Protein AF-A0A645G8W9-F1 (afdb_monomer_lite)

InterPro domains:
  IPR002371 Flagellar hook-associated protein 1 [PTHR30033] (2-149)
  IPR053927 Flagellar hook-associated protein FlgK, helical domain [PF22638] (20-187)

Radius of gyration: 28.42 Å; chains: 1; bounding box: 61×33×87 Å

Secondary structure (DSSP, 8-state):
-HHHHHHHHHHHHHHHHHHHHHHHHHHHHS-HHHHHHHHHHHHHHHHHHHHSTT-HHHHHHHHHHHHHHHHHHHHHHHHHHHHHHHHHHHIIIIIHHHHHHHHHHHHHHHHHHHHHHHTT---HHHHHHHHHHHHHHHHHS-EEEEEEEEEEETTEEEEEEEEEETTSS-EEEETTEE-------TT---

Sequence (190 aa):
MRYRAEAAKTGSVDVQLEALSDLESVFDEMSMDGLDAQFSDLLEQLHSLTSSPSDPVLEGVVRTSAQMLTQMFNDYSRKIDTVRNQQLEYLEKGAIVKVNQLMENIADLNQQIKESNISGNPALELNDERNMLIDELSSFLDIKVEVTPLDIGGGKSVDELVIKLGETEIELVNRNVNSEVEIVNESGNI

Structure (mmCIF, N/CA/C/O backbone):
data_AF-A0A645G8W9-F1
#
_entry.id   AF-A0A645G8W9-F1
#
loop_
_atom_site.group_PDB
_atom_site.id
_atom_site.type_symbol
_atom_site.label_atom_id
_atom_site.label_alt_id
_atom_site.label_comp_id
_atom_site.label_asym_id
_atom_site.label_entity_id
_atom_site.label_seq_id
_atom_site.pdbx_PDB_ins_code
_atom_site.Cartn_x
_atom_site.Cartn_y
_atom_site.Cartn_z
_atom_site.occupancy
_atom_site.B_iso_or_equiv
_atom_site.auth_seq_id
_atom_site.auth_comp_id
_atom_site.auth_asym_id
_atom_site.auth_atom_id
_atom_site.pdbx_PDB_model_num
ATOM 1 N N . MET A 1 1 ? -20.378 6.009 9.062 1.00 59.81 1 MET A N 1
ATOM 2 C CA . MET A 1 1 ? -20.469 5.269 7.783 1.00 59.81 1 MET A CA 1
ATOM 3 C C . MET A 1 1 ? -19.850 6.041 6.620 1.00 59.81 1 MET A C 1
ATOM 5 O O . MET A 1 1 ? -18.810 5.609 6.164 1.00 59.81 1 MET A O 1
ATOM 9 N N . ARG A 1 2 ? -20.370 7.207 6.190 1.00 76.44 2 ARG A N 1
ATOM 10 C CA . ARG A 1 2 ? -19.796 7.951 5.038 1.00 76.44 2 ARG A CA 1
ATOM 11 C C . ARG A 1 2 ? -18.333 8.398 5.204 1.00 76.44 2 ARG A C 1
ATOM 13 O O . ARG A 1 2 ? -17.598 8.342 4.239 1.00 76.44 2 ARG A O 1
ATOM 20 N N . TYR A 1 3 ? -17.912 8.811 6.402 1.00 84.19 3 TYR A N 1
ATOM 21 C CA . TYR A 1 3 ? -16.533 9.273 6.633 1.00 84.19 3 TYR A CA 1
ATOM 22 C C . TYR A 1 3 ? -15.476 8.192 6.339 1.00 84.19 3 TYR A C 1
ATOM 24 O O . TYR A 1 3 ? -14.552 8.443 5.580 1.00 84.19 3 TYR A O 1
ATOM 32 N N . ARG A 1 4 ? -15.653 6.979 6.880 1.00 80.44 4 ARG A N 1
ATOM 33 C CA . ARG A 1 4 ? -14.689 5.870 6.759 1.00 80.44 4 ARG A CA 1
ATOM 34 C C . ARG A 1 4 ? -14.557 5.344 5.326 1.00 80.44 4 ARG A C 1
ATOM 36 O O . ARG A 1 4 ? -13.453 5.075 4.883 1.00 80.44 4 ARG A O 1
ATOM 43 N N . ALA A 1 5 ? -15.660 5.301 4.577 1.00 77.88 5 ALA A N 1
ATOM 44 C CA . ALA A 1 5 ? -15.625 4.951 3.156 1.00 77.88 5 ALA A CA 1
ATOM 45 C C . ALA A 1 5 ? -14.869 6.002 2.310 1.00 77.88 5 ALA A C 1
ATOM 47 O O . ALA A 1 5 ? -14.102 5.653 1.417 1.00 77.88 5 ALA A O 1
ATOM 48 N N . GLU A 1 6 ? -15.044 7.301 2.596 1.00 80.69 6 GLU A N 1
ATOM 49 C CA . GLU A 1 6 ? -14.279 8.363 1.918 1.00 80.69 6 GLU A CA 1
ATOM 50 C C . GLU A 1 6 ? -12.799 8.383 2.345 1.00 80.69 6 GLU A C 1
ATOM 52 O O . GLU A 1 6 ? -11.937 8.716 1.531 1.00 80.69 6 GLU A O 1
ATOM 57 N N . ALA A 1 7 ? -12.492 7.994 3.588 1.00 81.50 7 ALA A N 1
ATOM 58 C CA . ALA A 1 7 ? -11.120 7.835 4.068 1.00 81.50 7 ALA A CA 1
ATOM 59 C C . ALA A 1 7 ? -10.399 6.703 3.320 1.00 81.50 7 ALA A C 1
ATOM 61 O O . ALA A 1 7 ? -9.327 6.941 2.769 1.00 81.50 7 ALA A O 1
ATOM 62 N N . ALA A 1 8 ? -11.029 5.529 3.198 1.00 79.75 8 ALA A N 1
ATOM 63 C CA . ALA A 1 8 ? -10.490 4.397 2.441 1.00 79.75 8 ALA A CA 1
ATOM 64 C C . ALA A 1 8 ? -10.248 4.759 0.971 1.00 79.75 8 ALA A C 1
ATOM 66 O O . ALA A 1 8 ? -9.215 4.438 0.385 1.00 79.75 8 ALA A O 1
ATOM 67 N N . LYS A 1 9 ? -11.198 5.486 0.372 1.00 80.38 9 LYS A N 1
ATOM 68 C CA . LYS A 1 9 ? -11.071 5.971 -1.001 1.00 80.38 9 LYS A CA 1
ATOM 69 C C . LYS A 1 9 ? -9.906 6.946 -1.163 1.00 80.38 9 LYS A C 1
ATOM 71 O O . LYS A 1 9 ? -9.169 6.833 -2.136 1.00 80.38 9 LYS A O 1
ATOM 76 N N . T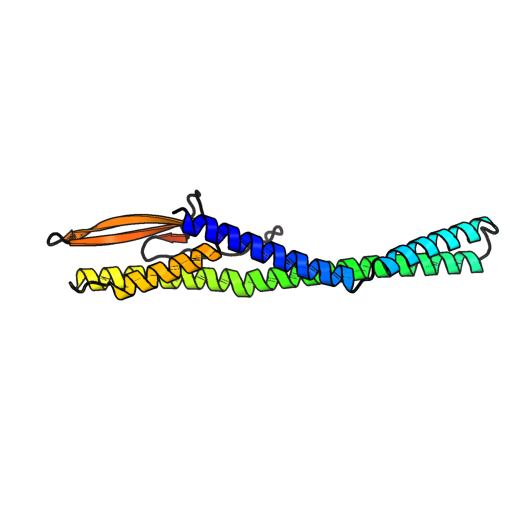HR A 1 10 ? -9.751 7.893 -0.238 1.00 83.19 10 THR A N 1
ATOM 77 C CA . THR A 1 10 ? -8.625 8.841 -0.245 1.00 83.19 10 THR A CA 1
ATOM 78 C C . THR A 1 10 ? -7.297 8.097 -0.131 1.00 83.19 10 THR A C 1
ATOM 80 O O . THR A 1 10 ? -6.446 8.273 -0.994 1.00 83.19 10 THR A O 1
ATOM 83 N N . GLY A 1 11 ? -7.170 7.179 0.834 1.00 79.25 11 GLY A N 1
ATOM 84 C CA . GLY A 1 11 ? -5.959 6.373 1.008 1.00 79.25 11 GLY A CA 1
ATOM 85 C C . GLY A 1 11 ? -5.597 5.565 -0.241 1.00 79.25 11 GLY A C 1
ATOM 86 O O . GLY A 1 11 ? -4.447 5.570 -0.672 1.00 79.25 11 GLY A O 1
ATOM 87 N N . SER A 1 12 ? -6.584 4.950 -0.904 1.00 79.25 12 SER A N 1
ATOM 88 C CA . SER A 1 12 ? -6.349 4.246 -2.172 1.00 79.25 12 SER A CA 1
ATOM 89 C C . SER A 1 12 ? -5.851 5.167 -3.289 1.00 79.25 12 SER A C 1
ATOM 91 O O . SER A 1 12 ? -5.063 4.719 -4.122 1.00 79.25 12 SER A O 1
ATOM 93 N N . VAL A 1 13 ? -6.335 6.409 -3.359 1.00 81.06 13 VAL A N 1
ATOM 94 C CA . VAL A 1 13 ? -5.895 7.382 -4.369 1.00 81.06 13 VAL A CA 1
ATOM 95 C C . VAL A 1 13 ? -4.483 7.870 -4.063 1.00 81.06 13 VAL A C 1
ATOM 97 O O . VAL A 1 13 ? -3.679 7.970 -4.984 1.00 81.06 13 VAL A O 1
ATOM 100 N N . ASP A 1 14 ? -4.158 8.113 -2.795 1.00 83.19 14 ASP A N 1
ATOM 101 C CA . ASP A 1 14 ? -2.826 8.562 -2.383 1.00 83.19 14 ASP A CA 1
ATOM 102 C C . ASP A 1 14 ? -1.753 7.519 -2.731 1.00 83.19 14 ASP A C 1
ATOM 104 O O . ASP A 1 14 ? -0.745 7.860 -3.348 1.00 83.19 14 ASP A O 1
ATOM 108 N N . VAL A 1 15 ? -2.015 6.234 -2.460 1.00 81.06 15 VAL A N 1
ATOM 109 C CA . VAL A 1 15 ? -1.107 5.133 -2.839 1.00 81.06 15 VAL A CA 1
ATOM 110 C C . VAL A 1 15 ? -0.947 5.029 -4.362 1.00 81.06 15 VAL A C 1
ATOM 112 O O . VAL A 1 15 ? 0.154 4.808 -4.864 1.00 81.06 15 VAL A O 1
ATOM 115 N N . GLN A 1 16 ? -2.029 5.210 -5.128 1.00 82.12 16 GLN A N 1
ATOM 116 C CA . GLN A 1 16 ? -1.946 5.219 -6.595 1.00 82.12 16 GLN A CA 1
ATOM 117 C C . GLN A 1 16 ? -1.109 6.389 -7.115 1.00 82.12 16 GLN A C 1
ATOM 119 O O . GLN A 1 16 ? -0.344 6.218 -8.062 1.00 82.12 16 GLN A O 1
ATOM 124 N N . LEU A 1 17 ? -1.254 7.568 -6.511 1.00 85.75 17 LEU A N 1
ATOM 125 C CA . LEU A 1 17 ? -0.482 8.750 -6.878 1.00 85.75 17 LEU A CA 1
ATOM 126 C C . LEU A 1 17 ? 1.005 8.575 -6.563 1.00 85.75 17 LEU A C 1
ATOM 128 O O . LEU A 1 17 ? 1.830 8.931 -7.399 1.00 85.75 17 LEU A O 1
ATOM 132 N N . GLU A 1 18 ? 1.346 7.992 -5.414 1.00 85.56 18 GLU A N 1
ATOM 133 C CA . GLU A 1 18 ? 2.733 7.695 -5.042 1.00 85.56 18 GLU A CA 1
ATOM 134 C C . GLU A 1 18 ? 3.390 6.741 -6.050 1.00 85.56 18 GLU A C 1
ATOM 136 O O . GLU A 1 18 ? 4.434 7.060 -6.618 1.00 85.56 18 GLU A O 1
ATOM 141 N N . ALA A 1 19 ? 2.723 5.633 -6.388 1.00 82.56 19 ALA A N 1
ATOM 142 C CA . ALA A 1 19 ? 3.234 4.685 -7.378 1.00 82.56 19 ALA A CA 1
ATOM 143 C C . ALA A 1 19 ? 3.397 5.306 -8.780 1.00 82.56 19 ALA A C 1
ATOM 145 O O . ALA A 1 19 ? 4.354 5.000 -9.494 1.00 82.56 19 ALA A O 1
ATOM 146 N N . LEU A 1 20 ? 2.471 6.181 -9.194 1.00 87.06 20 LEU A N 1
ATOM 147 C CA . LEU A 1 20 ? 2.582 6.908 -10.462 1.00 87.06 20 LEU A CA 1
ATOM 148 C C . LEU A 1 20 ? 3.734 7.917 -10.445 1.00 87.06 20 LEU A C 1
ATOM 150 O O . LEU A 1 20 ? 4.423 8.037 -11.453 1.00 87.06 20 LEU A O 1
ATOM 154 N N . SER A 1 21 ? 3.965 8.592 -9.319 1.00 89.31 21 SER A N 1
ATOM 155 C CA . SER A 1 21 ? 5.075 9.532 -9.140 1.00 89.31 21 SER A CA 1
ATOM 156 C C . SER A 1 21 ? 6.434 8.830 -9.223 1.00 89.31 21 SER A C 1
ATOM 158 O O . SER A 1 21 ? 7.363 9.350 -9.840 1.00 89.31 21 SER A O 1
ATOM 160 N N . ASP A 1 22 ? 6.565 7.632 -8.650 1.00 86.62 22 ASP A N 1
ATOM 161 C CA . ASP A 1 22 ? 7.798 6.844 -8.758 1.00 86.62 22 ASP A CA 1
ATOM 162 C C . ASP A 1 22 ? 8.058 6.390 -10.200 1.00 86.62 22 ASP A C 1
ATOM 164 O O . ASP A 1 22 ? 9.189 6.450 -10.692 1.00 86.62 22 ASP A O 1
ATOM 168 N N . LEU A 1 23 ? 7.005 5.969 -10.910 1.00 86.50 23 LEU A N 1
ATOM 169 C CA . LEU A 1 23 ? 7.103 5.629 -12.329 1.00 86.50 23 LEU A CA 1
ATOM 170 C C . LEU A 1 23 ? 7.454 6.850 -13.183 1.00 86.50 23 LEU A C 1
ATOM 172 O O . LEU A 1 23 ? 8.300 6.740 -14.068 1.00 86.50 23 LEU A O 1
ATOM 176 N N . GLU A 1 24 ? 6.840 8.002 -12.919 1.00 85.88 24 GLU A N 1
ATOM 177 C CA . GLU A 1 24 ? 7.170 9.269 -13.577 1.00 85.88 24 GLU A CA 1
ATOM 178 C C . GLU A 1 24 ? 8.651 9.606 -13.383 1.00 85.88 24 GLU A C 1
ATOM 180 O O . GLU A 1 24 ? 9.341 9.872 -14.363 1.00 85.88 24 GLU A O 1
ATOM 185 N N . SER A 1 25 ? 9.181 9.472 -12.163 1.00 85.50 25 SER A N 1
ATOM 186 C CA . SER A 1 25 ? 10.605 9.695 -11.889 1.00 85.50 25 SER A CA 1
ATOM 187 C C . SER A 1 25 ? 11.516 8.763 -12.696 1.00 85.50 25 SER A C 1
ATOM 189 O O . SER A 1 25 ? 12.549 9.205 -13.207 1.00 85.50 25 SER A O 1
ATOM 191 N N . VAL A 1 26 ? 11.124 7.495 -12.864 1.00 82.88 26 VAL A N 1
ATOM 192 C CA . VAL A 1 26 ? 11.837 6.549 -13.732 1.00 82.88 26 VAL A CA 1
ATOM 193 C C . VAL A 1 26 ? 11.828 7.029 -15.184 1.00 82.88 26 VAL A C 1
ATOM 195 O O . VAL A 1 26 ? 12.882 7.023 -15.816 1.00 82.88 26 VAL A O 1
ATOM 198 N N . PHE A 1 27 ? 10.686 7.473 -15.713 1.00 79.94 27 PHE A N 1
ATOM 199 C CA . PHE A 1 27 ? 10.598 8.002 -17.080 1.00 79.94 27 PHE A CA 1
ATOM 200 C C . PHE A 1 27 ? 11.368 9.314 -17.273 1.00 79.94 27 PHE A C 1
ATOM 202 O O . PHE A 1 27 ? 11.995 9.486 -18.314 1.00 79.94 27 PHE A O 1
ATOM 209 N N . ASP A 1 28 ? 11.394 10.196 -16.278 1.00 81.88 28 ASP A N 1
ATOM 210 C CA . ASP A 1 28 ? 12.131 11.463 -16.333 1.00 81.88 28 ASP A CA 1
ATOM 211 C C . ASP A 1 28 ? 13.653 11.260 -16.301 1.00 81.88 28 ASP A C 1
ATOM 213 O O . ASP A 1 28 ? 14.390 11.893 -17.060 1.00 81.88 28 ASP A O 1
ATOM 217 N N . GLU A 1 29 ? 14.152 10.349 -15.457 1.00 73.88 29 GLU A N 1
ATOM 218 C CA . GLU A 1 29 ? 15.579 9.989 -15.427 1.00 73.88 29 GLU A CA 1
ATOM 219 C C . GLU A 1 29 ? 16.012 9.339 -16.752 1.00 73.88 29 GLU A C 1
ATOM 221 O O . GLU A 1 29 ? 17.146 9.476 -17.217 1.00 73.88 29 GLU A O 1
ATOM 226 N N . MET A 1 30 ? 15.084 8.620 -17.375 1.00 70.25 30 MET A N 1
ATOM 227 C CA . MET A 1 30 ? 15.234 7.967 -18.662 1.00 70.25 30 MET A CA 1
ATOM 228 C C . MET A 1 30 ? 14.754 8.898 -19.776 1.00 70.25 30 MET A C 1
ATOM 230 O O . MET A 1 30 ? 13.787 8.565 -20.448 1.00 70.25 30 MET A O 1
ATOM 234 N N . SER A 1 31 ? 15.407 10.052 -19.972 1.00 68.38 31 SER A N 1
ATOM 235 C CA . SER A 1 31 ? 14.982 11.083 -20.939 1.00 68.38 31 SER A CA 1
ATOM 236 C C . SER A 1 31 ? 14.315 10.478 -22.185 1.00 68.38 31 SER A C 1
ATOM 238 O O . SER A 1 31 ? 14.988 9.767 -22.942 1.00 68.38 31 SER A O 1
ATOM 240 N N . MET A 1 32 ? 13.021 10.741 -22.408 1.00 63.16 32 MET A N 1
ATOM 241 C CA . MET A 1 32 ? 12.321 10.284 -23.622 1.00 63.16 32 MET A CA 1
ATOM 242 C C . MET A 1 32 ? 13.062 10.737 -24.889 1.00 63.16 32 MET A C 1
ATOM 244 O O . MET A 1 32 ? 13.178 9.972 -25.845 1.00 63.16 32 MET A O 1
ATOM 248 N N . ASP A 1 33 ? 13.700 11.910 -24.820 1.00 68.06 33 ASP A N 1
ATOM 249 C CA . ASP A 1 33 ? 14.619 12.448 -25.827 1.00 68.06 33 ASP A CA 1
ATOM 250 C C . ASP A 1 33 ? 15.731 11.460 -26.227 1.00 68.06 33 ASP A C 1
ATOM 252 O O . ASP A 1 33 ? 16.140 11.410 -27.384 1.00 68.06 33 ASP A O 1
ATOM 256 N N . GLY A 1 34 ? 16.216 10.646 -25.286 1.00 79.50 34 GLY A N 1
ATOM 257 C CA . GLY A 1 34 ? 17.241 9.632 -25.522 1.00 79.50 34 GLY A CA 1
ATOM 258 C C . GLY A 1 34 ? 16.713 8.415 -26.281 1.00 79.50 34 GLY A C 1
ATOM 259 O O . GLY A 1 34 ? 17.401 7.910 -27.169 1.00 79.50 34 GLY A O 1
ATOM 260 N N . LEU A 1 35 ? 15.497 7.949 -25.969 1.00 84.75 35 LEU A N 1
ATOM 261 C CA . LEU A 1 35 ? 14.878 6.832 -26.689 1.00 84.75 35 LEU A CA 1
ATOM 262 C C . LEU A 1 35 ? 14.510 7.245 -28.118 1.00 84.75 35 LEU A C 1
ATOM 264 O O . LEU A 1 35 ? 14.816 6.517 -29.063 1.00 84.75 35 LEU A O 1
ATOM 268 N N . ASP A 1 36 ? 13.915 8.428 -28.277 1.00 87.56 36 ASP A N 1
ATOM 269 C CA . ASP A 1 36 ? 13.550 8.983 -29.581 1.00 87.56 36 ASP A CA 1
ATOM 270 C C . ASP A 1 36 ? 14.787 9.226 -30.454 1.00 87.56 36 ASP A C 1
ATOM 272 O O . ASP A 1 36 ? 14.789 8.897 -31.647 1.00 87.56 36 ASP A O 1
ATOM 276 N N . ALA A 1 37 ? 15.874 9.733 -29.862 1.00 90.06 37 ALA A N 1
ATOM 277 C CA . ALA A 1 37 ? 17.154 9.878 -30.546 1.00 90.06 37 ALA A CA 1
ATOM 278 C C . ALA A 1 37 ? 17.729 8.520 -30.972 1.00 90.06 37 ALA A C 1
ATOM 280 O O . ALA A 1 37 ? 18.136 8.373 -32.123 1.00 90.06 37 ALA A O 1
ATOM 281 N N . GLN A 1 38 ? 17.723 7.512 -30.093 1.00 92.50 38 GLN A N 1
ATOM 282 C CA . GLN A 1 38 ? 18.255 6.186 -30.418 1.00 92.50 38 GLN A CA 1
ATOM 283 C C . GLN A 1 38 ? 17.419 5.468 -31.487 1.00 92.50 38 GLN A C 1
ATOM 285 O O . GLN A 1 38 ? 17.961 4.756 -32.334 1.00 92.50 38 GLN A O 1
ATOM 290 N N . PHE A 1 39 ? 16.100 5.661 -31.474 1.00 92.25 39 PHE A N 1
ATOM 291 C CA . PHE A 1 39 ? 15.212 5.139 -32.507 1.00 92.25 39 PHE A CA 1
ATOM 292 C C . PHE A 1 39 ? 15.452 5.826 -33.858 1.00 92.25 39 PHE A C 1
ATOM 294 O O . PHE A 1 39 ? 15.525 5.158 -34.891 1.00 92.25 39 PHE A O 1
ATOM 301 N N . SER A 1 40 ? 15.629 7.149 -33.845 1.00 94.56 40 SER A N 1
ATOM 302 C CA . SER A 1 40 ? 15.954 7.935 -35.040 1.00 94.56 40 SER A CA 1
ATOM 303 C C . SER A 1 40 ? 17.310 7.541 -35.626 1.00 94.56 40 SER A C 1
ATOM 305 O O . SER A 1 40 ? 17.408 7.350 -36.837 1.00 94.56 40 SER A O 1
ATOM 307 N N . ASP A 1 41 ? 18.323 7.339 -34.777 1.00 94.38 41 ASP A N 1
ATOM 308 C CA . ASP A 1 41 ? 19.635 6.835 -35.191 1.00 94.38 41 ASP A CA 1
ATOM 309 C C . ASP A 1 41 ? 19.504 5.463 -35.861 1.00 94.38 41 ASP A C 1
ATOM 311 O O . ASP A 1 41 ? 19.973 5.284 -36.981 1.00 94.38 41 ASP A O 1
ATOM 315 N N . LEU A 1 42 ? 18.783 4.513 -35.254 1.00 96.06 42 LEU A N 1
ATOM 316 C CA . LEU A 1 42 ? 18.583 3.193 -35.859 1.00 96.06 42 LEU A CA 1
ATOM 317 C C . LEU A 1 42 ? 17.955 3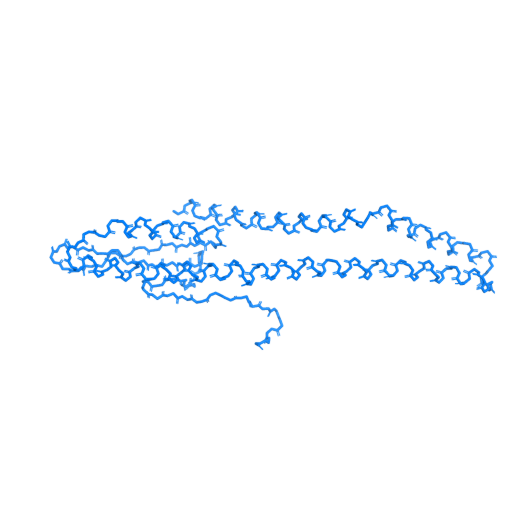.288 -37.257 1.00 96.06 42 LEU A C 1
ATOM 319 O O . LEU A 1 42 ? 18.394 2.593 -38.179 1.00 96.06 42 LEU A O 1
ATOM 323 N N . LEU A 1 43 ? 16.950 4.149 -37.433 1.00 96.12 43 LEU A N 1
ATOM 324 C CA . LEU A 1 43 ? 16.338 4.392 -38.740 1.00 96.12 43 LEU A CA 1
ATOM 325 C C . LEU A 1 43 ? 17.338 4.991 -39.737 1.00 96.12 43 LEU A C 1
ATOM 327 O O . LEU A 1 43 ? 17.399 4.535 -40.880 1.00 96.12 43 LEU A O 1
ATOM 331 N N . GLU A 1 44 ? 18.144 5.968 -39.324 1.00 96.31 44 GLU A N 1
ATOM 332 C CA . GLU A 1 44 ? 19.177 6.582 -40.165 1.00 96.31 44 GLU A CA 1
ATOM 333 C C . GLU A 1 44 ? 20.246 5.566 -40.598 1.00 96.31 44 GLU A C 1
ATOM 335 O O . GLU A 1 44 ? 20.609 5.504 -41.780 1.00 96.31 44 GLU A O 1
ATOM 340 N N . GLN A 1 45 ? 20.700 4.706 -39.681 1.00 95.69 45 GLN A N 1
ATOM 341 C CA . GLN A 1 45 ? 21.671 3.658 -39.998 1.00 95.69 45 GLN A CA 1
ATOM 342 C C . GLN A 1 45 ? 21.076 2.614 -40.952 1.00 95.69 45 GLN A C 1
ATOM 344 O O . GLN A 1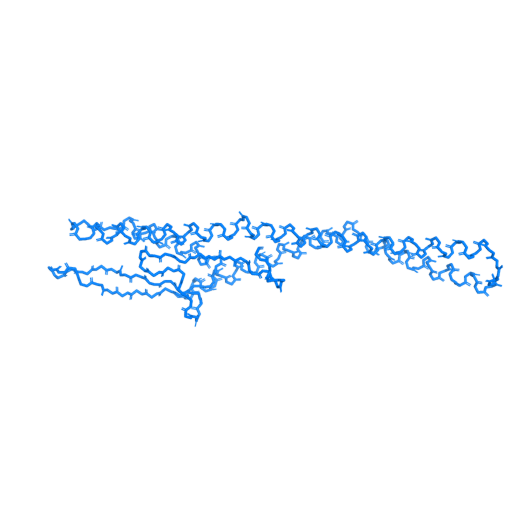 45 ? 21.739 2.192 -41.904 1.00 95.69 45 GLN A O 1
ATOM 349 N N . LEU A 1 46 ? 19.810 2.228 -40.757 1.00 95.12 46 LEU A N 1
ATOM 350 C CA . LEU A 1 46 ? 19.103 1.327 -41.672 1.00 95.12 46 LEU A CA 1
ATOM 351 C C . LEU A 1 46 ? 18.970 1.937 -43.070 1.00 95.12 46 LEU A C 1
ATOM 353 O O . LEU A 1 46 ? 19.234 1.254 -44.060 1.00 95.12 46 LEU A O 1
ATOM 357 N N . HIS A 1 47 ? 18.618 3.221 -43.167 1.00 95.56 47 HIS A N 1
ATOM 358 C CA . HIS A 1 47 ? 18.574 3.939 -44.439 1.00 95.56 47 HIS A CA 1
ATOM 359 C C . HIS A 1 47 ? 19.944 3.985 -45.118 1.00 95.56 47 HIS A C 1
ATOM 361 O O . HIS A 1 47 ? 20.041 3.709 -46.316 1.00 95.56 47 HIS A O 1
ATOM 367 N N . SER A 1 48 ? 21.009 4.254 -44.365 1.00 93.25 48 SER A N 1
ATOM 368 C CA . SER A 1 48 ? 22.378 4.262 -44.887 1.00 93.25 48 SER A CA 1
ATOM 369 C C . SER A 1 48 ? 22.781 2.897 -45.451 1.00 93.25 48 SER A C 1
ATOM 371 O O . SER A 1 48 ? 23.311 2.821 -46.563 1.00 93.25 48 SER A O 1
ATOM 373 N N . LEU A 1 49 ? 22.433 1.806 -44.759 1.00 94.56 49 LEU A N 1
ATOM 374 C CA . LEU A 1 49 ? 22.688 0.441 -45.225 1.00 94.56 49 LEU A CA 1
ATOM 375 C C . LEU A 1 49 ? 21.994 0.134 -46.562 1.00 94.56 49 LEU A C 1
ATOM 377 O O . LEU A 1 49 ? 22.558 -0.590 -47.378 1.00 94.56 49 LEU A O 1
ATOM 381 N N . THR A 1 50 ? 20.821 0.715 -46.850 1.00 94.62 50 THR A N 1
ATOM 382 C CA . THR A 1 50 ? 20.135 0.482 -48.141 1.00 94.62 50 THR A CA 1
ATOM 383 C C . THR A 1 50 ? 20.949 0.928 -49.357 1.00 94.62 50 THR A C 1
ATOM 385 O O . THR A 1 50 ? 20.776 0.369 -50.440 1.00 94.62 50 THR A O 1
ATOM 388 N N . SER A 1 51 ? 21.860 1.892 -49.183 1.00 93.44 51 SER A N 1
ATOM 389 C CA . SER A 1 51 ? 22.726 2.378 -50.262 1.00 93.44 51 SER A CA 1
ATOM 390 C C . SER A 1 51 ? 23.817 1.369 -50.638 1.00 93.44 51 SER A C 1
ATOM 392 O O . SER A 1 51 ? 24.206 1.308 -51.802 1.00 93.44 51 SER A O 1
ATOM 394 N N . SER A 1 52 ? 24.269 0.554 -49.675 1.00 92.50 52 SER A N 1
ATOM 395 C CA . SER A 1 52 ? 25.271 -0.505 -49.866 1.00 92.50 52 SER A CA 1
ATOM 396 C C . SER A 1 52 ? 24.986 -1.702 -48.939 1.00 92.50 52 SER A C 1
ATOM 398 O O . SER A 1 52 ? 25.671 -1.874 -47.931 1.00 92.50 52 SER A O 1
ATOM 400 N N . PRO A 1 53 ? 24.003 -2.565 -49.269 1.00 88.19 53 PRO A N 1
ATOM 401 C CA . PRO A 1 53 ? 23.482 -3.576 -48.338 1.00 88.19 53 PRO A CA 1
ATOM 402 C C . PRO A 1 53 ? 24.458 -4.679 -47.921 1.00 88.19 53 PRO A C 1
ATOM 404 O O . PRO A 1 53 ? 24.186 -5.389 -46.965 1.00 88.19 53 PRO A O 1
ATOM 407 N N . SER A 1 54 ? 25.556 -4.857 -48.658 1.00 92.00 54 SER A N 1
ATOM 408 C CA . SER A 1 54 ? 26.595 -5.856 -48.385 1.00 92.00 54 SER A CA 1
ATOM 409 C C . SER A 1 54 ? 27.878 -5.238 -47.820 1.00 92.00 54 SER A C 1
ATOM 411 O O . SER A 1 54 ? 28.931 -5.874 -47.872 1.00 92.00 54 SER A O 1
ATOM 413 N N . ASP A 1 55 ? 27.831 -3.975 -47.380 1.00 95.50 55 ASP A N 1
ATOM 414 C CA . ASP A 1 55 ? 28.965 -3.319 -46.736 1.00 95.50 55 ASP A CA 1
ATOM 415 C C . ASP A 1 55 ? 29.050 -3.762 -45.261 1.00 95.50 55 ASP A C 1
ATOM 417 O O . ASP A 1 55 ? 28.192 -3.388 -44.453 1.00 95.50 55 ASP A O 1
ATOM 421 N N . PRO A 1 56 ? 30.083 -4.533 -44.872 1.00 93.44 56 PRO A N 1
ATOM 422 C CA . PRO A 1 56 ? 30.198 -5.063 -43.517 1.00 93.44 56 PRO A CA 1
ATOM 423 C C . PRO A 1 56 ? 30.396 -3.970 -42.455 1.00 93.44 56 PRO A C 1
ATOM 425 O O . PRO A 1 56 ? 30.115 -4.206 -41.279 1.00 93.44 56 PRO A O 1
ATOM 428 N N . VAL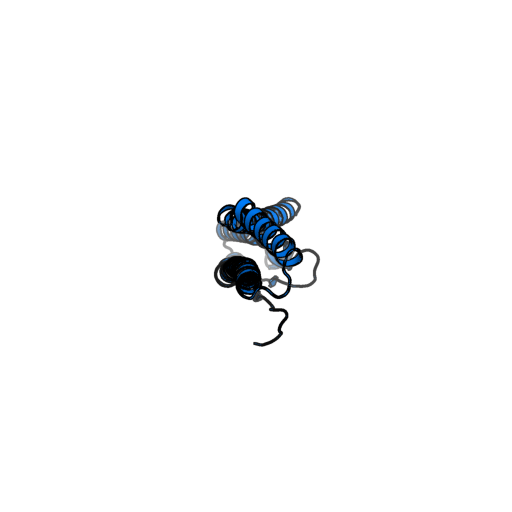 A 1 57 ? 30.873 -2.779 -42.836 1.00 94.50 57 VAL A N 1
ATOM 429 C CA . VAL A 1 57 ? 30.994 -1.639 -41.920 1.00 94.50 57 VAL A CA 1
ATOM 430 C C . VAL A 1 57 ? 29.606 -1.095 -41.595 1.00 94.50 57 VAL A C 1
ATOM 432 O O . VAL A 1 57 ? 29.279 -0.946 -40.418 1.00 94.50 57 VAL A O 1
ATOM 435 N N . LEU A 1 58 ? 28.765 -0.870 -42.610 1.00 94.31 58 LEU A N 1
ATOM 436 C CA . LEU A 1 58 ? 27.391 -0.388 -42.415 1.00 94.31 58 LEU A CA 1
ATOM 437 C C . LEU A 1 58 ? 26.533 -1.408 -41.653 1.00 94.31 58 LEU A C 1
ATOM 439 O O . LEU A 1 58 ? 25.790 -1.027 -40.749 1.00 94.31 58 LEU A O 1
ATOM 443 N N . GLU A 1 59 ? 26.685 -2.707 -41.939 1.00 95.25 59 GLU A N 1
ATOM 444 C CA . GLU A 1 59 ? 26.034 -3.771 -41.160 1.00 95.25 59 GLU A CA 1
ATOM 445 C C . GLU A 1 59 ? 26.426 -3.725 -39.674 1.00 95.25 59 GLU A C 1
ATOM 447 O O . GLU A 1 59 ? 25.584 -3.919 -38.791 1.00 95.25 59 GLU A O 1
ATOM 452 N N . GLY A 1 60 ? 27.707 -3.472 -39.382 1.00 95.88 60 GLY A N 1
ATOM 453 C CA . GLY A 1 60 ? 28.214 -3.347 -38.016 1.00 95.88 60 GLY A CA 1
ATOM 454 C C . GLY A 1 60 ? 27.619 -2.151 -37.270 1.00 95.88 60 GLY A C 1
ATOM 455 O O . GLY A 1 60 ? 27.247 -2.279 -36.099 1.00 95.88 60 GLY A O 1
ATOM 456 N N . VAL A 1 61 ? 27.480 -1.009 -37.948 1.00 95.19 61 VAL A N 1
ATOM 457 C CA . VAL A 1 61 ? 26.897 0.212 -37.372 1.00 95.19 61 VAL A CA 1
ATOM 458 C C . VAL A 1 61 ? 25.409 0.018 -37.060 1.00 95.19 61 VAL A C 1
ATOM 460 O O . VAL A 1 61 ? 24.998 0.261 -35.926 1.00 95.19 61 VAL A O 1
ATOM 463 N N . VAL A 1 62 ? 24.622 -0.528 -37.997 1.00 96.12 62 VAL A N 1
ATOM 464 C CA . VAL A 1 62 ? 23.202 -0.865 -37.761 1.00 96.12 62 VAL A CA 1
ATOM 465 C C . VAL A 1 62 ? 23.049 -1.814 -36.575 1.00 96.12 62 VAL A C 1
ATOM 467 O O . VAL A 1 62 ? 22.211 -1.594 -35.700 1.00 96.12 62 VAL A O 1
ATOM 470 N N . ARG A 1 63 ? 23.876 -2.866 -36.514 1.00 96.38 63 ARG A N 1
ATOM 471 C CA . ARG A 1 63 ? 23.844 -3.828 -35.406 1.00 96.38 63 ARG A CA 1
ATOM 472 C C . ARG A 1 63 ? 24.111 -3.154 -34.066 1.00 96.38 63 ARG A C 1
ATOM 474 O O . ARG A 1 63 ? 23.427 -3.462 -33.097 1.00 96.38 63 ARG A O 1
ATOM 481 N N . THR A 1 64 ? 25.085 -2.251 -34.020 1.00 95.50 64 THR A N 1
ATOM 482 C CA . THR A 1 64 ? 25.451 -1.523 -32.801 1.00 95.50 64 THR A CA 1
ATOM 483 C C . THR A 1 64 ? 24.298 -0.634 -32.337 1.00 95.50 64 THR A C 1
ATOM 485 O O . THR A 1 64 ? 23.916 -0.697 -31.171 1.00 95.50 64 THR A O 1
ATOM 488 N N . SER A 1 65 ? 23.679 0.112 -33.256 1.00 94.81 65 SER A N 1
ATOM 489 C CA . SER A 1 65 ? 22.515 0.956 -32.958 1.00 94.81 65 SER A CA 1
ATOM 490 C C . SER A 1 65 ? 21.318 0.133 -32.448 1.00 94.81 65 SER A C 1
ATOM 492 O O . SER A 1 65 ? 20.714 0.450 -31.422 1.00 94.81 65 SER A O 1
ATOM 494 N N . ALA A 1 66 ? 21.031 -1.015 -33.075 1.00 95.56 66 ALA A N 1
ATOM 495 C CA . ALA A 1 66 ? 19.971 -1.920 -32.623 1.00 95.56 66 ALA A CA 1
ATOM 496 C C . ALA A 1 66 ? 20.256 -2.528 -31.235 1.00 95.56 66 ALA A C 1
ATOM 498 O O . ALA A 1 66 ? 19.341 -2.701 -30.423 1.00 95.56 66 ALA A O 1
ATOM 499 N N . GLN A 1 67 ? 21.522 -2.848 -30.947 1.00 96.31 67 GLN A N 1
ATOM 500 C CA . GLN A 1 67 ? 21.949 -3.330 -29.632 1.00 96.31 67 GLN A CA 1
ATOM 501 C C . GLN A 1 67 ? 21.761 -2.262 -28.553 1.00 96.31 67 GLN A C 1
ATOM 503 O O . GLN A 1 67 ? 21.248 -2.589 -27.486 1.00 96.31 67 GLN A O 1
ATOM 508 N N . MET A 1 68 ? 22.116 -1.005 -28.834 1.00 92.88 68 MET A N 1
ATOM 509 C CA . MET A 1 68 ? 21.902 0.116 -27.913 1.00 92.88 68 MET A CA 1
ATOM 510 C C . MET A 1 68 ? 20.416 0.298 -27.595 1.00 92.88 68 MET A C 1
ATOM 512 O O . MET A 1 68 ? 20.049 0.316 -26.423 1.00 92.88 68 MET A O 1
ATOM 516 N N . LEU A 1 69 ? 19.546 0.318 -28.611 1.00 91.69 69 LEU A N 1
ATOM 517 C CA . LEU A 1 69 ? 18.097 0.429 -28.406 1.00 91.69 69 LEU A CA 1
ATOM 518 C C . LEU A 1 69 ? 17.539 -0.722 -27.552 1.00 91.69 69 LEU A C 1
ATOM 520 O O . LEU A 1 69 ? 16.765 -0.511 -26.621 1.00 91.69 69 LEU A O 1
ATOM 524 N N . THR A 1 70 ? 17.960 -1.955 -27.842 1.00 94.44 70 THR A N 1
ATOM 525 C CA . THR A 1 70 ? 17.529 -3.138 -27.080 1.00 94.44 70 THR A CA 1
ATOM 526 C C . THR A 1 70 ? 18.017 -3.077 -25.633 1.00 94.44 70 THR A C 1
ATOM 528 O O . THR A 1 70 ? 17.285 -3.437 -24.710 1.00 94.44 70 THR A O 1
ATOM 531 N N . GLN A 1 71 ? 19.249 -2.613 -25.416 1.00 91.75 71 GLN A N 1
ATOM 532 C CA . GLN A 1 71 ? 19.801 -2.413 -24.082 1.00 91.75 71 GLN A CA 1
ATOM 533 C C . GLN A 1 71 ? 18.971 -1.391 -23.296 1.00 91.75 71 GLN A C 1
ATOM 535 O O . GLN A 1 71 ? 18.594 -1.690 -22.165 1.00 91.75 71 GLN A O 1
ATOM 540 N N . MET A 1 72 ? 18.592 -0.270 -23.919 1.00 89.56 72 MET A N 1
ATOM 541 C CA . MET A 1 72 ? 17.719 0.735 -23.304 1.00 89.56 72 MET A CA 1
ATOM 542 C C . MET A 1 72 ? 16.359 0.156 -22.901 1.00 89.56 72 MET A C 1
ATOM 544 O O . MET A 1 72 ? 15.958 0.319 -21.753 1.00 89.56 72 MET A O 1
ATOM 548 N N . PHE A 1 73 ? 15.677 -0.592 -23.778 1.00 90.00 73 PHE A N 1
ATOM 549 C CA . PHE A 1 73 ? 14.408 -1.241 -23.410 1.00 90.00 73 PHE A CA 1
ATOM 550 C C . PHE A 1 73 ? 14.554 -2.194 -22.220 1.00 90.00 73 PHE A C 1
ATOM 552 O O . PHE A 1 73 ? 13.714 -2.206 -21.321 1.00 90.00 73 PHE A O 1
ATOM 559 N N . ASN A 1 74 ? 15.634 -2.974 -22.191 1.00 92.00 74 ASN A N 1
ATOM 560 C CA . ASN A 1 74 ? 15.909 -3.876 -21.078 1.00 92.00 74 ASN A CA 1
ATOM 561 C C . ASN A 1 74 ? 16.202 -3.115 -19.775 1.00 92.00 74 ASN A C 1
ATOM 563 O O . ASN A 1 74 ? 15.781 -3.555 -18.706 1.00 92.00 74 ASN A O 1
ATOM 567 N N . ASP A 1 75 ? 16.922 -1.993 -19.846 1.00 88.25 75 ASP A N 1
ATOM 568 C CA . ASP A 1 75 ? 17.169 -1.117 -18.697 1.00 88.25 75 ASP A CA 1
ATOM 569 C C . ASP A 1 75 ? 15.863 -0.504 -18.172 1.00 88.25 75 ASP A C 1
ATOM 571 O O . ASP A 1 75 ? 15.631 -0.505 -16.963 1.00 88.25 75 ASP A O 1
ATOM 575 N N . TYR A 1 76 ? 14.973 -0.070 -19.067 1.00 87.44 76 TYR A N 1
ATOM 576 C CA . TYR A 1 76 ? 13.679 0.513 -18.703 1.00 87.44 76 TYR A CA 1
ATOM 577 C C . TYR A 1 76 ? 12.777 -0.518 -18.031 1.00 87.44 76 TYR A C 1
ATOM 579 O O . TYR A 1 76 ? 12.219 -0.251 -16.968 1.00 87.44 76 TYR A O 1
ATOM 587 N N . SER A 1 77 ? 12.702 -1.728 -18.596 1.00 90.62 77 SER A N 1
ATOM 588 C CA . SER A 1 77 ? 11.973 -2.843 -17.984 1.00 90.62 77 SER A CA 1
ATOM 589 C C . SER A 1 77 ? 12.473 -3.115 -16.567 1.00 90.62 77 SER A C 1
ATOM 591 O O . SER A 1 77 ? 11.671 -3.183 -15.643 1.00 90.62 77 SER A O 1
ATOM 593 N N . ARG A 1 78 ? 13.798 -3.191 -16.364 1.00 91.69 78 ARG A N 1
ATOM 594 C CA . ARG A 1 78 ? 14.384 -3.430 -15.034 1.00 91.69 78 ARG A CA 1
ATOM 595 C C . ARG A 1 78 ? 14.044 -2.335 -14.027 1.00 91.69 78 ARG A C 1
ATOM 597 O O . ARG A 1 78 ? 13.801 -2.645 -12.863 1.00 91.69 78 ARG A O 1
ATOM 604 N N . LYS A 1 79 ? 14.054 -1.065 -14.440 1.00 88.50 79 LYS A N 1
ATOM 605 C CA . LYS A 1 79 ? 13.706 0.055 -13.554 1.00 88.50 79 LYS A CA 1
ATOM 606 C C . LYS A 1 79 ? 12.226 0.035 -13.167 1.00 88.50 79 LYS A C 1
ATOM 608 O O . LYS A 1 79 ? 11.918 0.173 -11.988 1.00 88.50 79 LYS A O 1
ATOM 613 N N . ILE A 1 80 ? 11.332 -0.228 -14.120 1.00 89.62 80 ILE A N 1
ATOM 614 C CA . ILE A 1 80 ? 9.895 -0.395 -13.846 1.00 89.62 80 ILE A CA 1
ATOM 615 C C . ILE A 1 80 ? 9.661 -1.579 -12.897 1.00 89.62 80 ILE A C 1
ATOM 617 O O . ILE A 1 80 ? 8.936 -1.443 -11.913 1.00 89.62 80 ILE A O 1
ATOM 621 N N . ASP A 1 81 ? 10.321 -2.715 -13.136 1.00 91.31 81 ASP A N 1
ATOM 622 C CA . ASP A 1 81 ? 10.249 -3.880 -12.246 1.00 91.31 81 ASP A CA 1
ATOM 623 C C . ASP A 1 81 ? 10.783 -3.556 -10.843 1.00 91.31 81 ASP A C 1
ATOM 625 O O . ASP A 1 81 ? 10.257 -4.045 -9.846 1.00 91.31 81 ASP A O 1
ATOM 629 N N . THR A 1 82 ? 11.804 -2.701 -10.746 1.00 90.94 82 THR A N 1
ATOM 630 C CA . THR A 1 82 ? 12.361 -2.252 -9.463 1.00 90.94 82 THR A CA 1
ATOM 631 C C . THR A 1 82 ? 11.342 -1.426 -8.684 1.00 90.94 82 THR A C 1
ATOM 633 O O . THR A 1 82 ? 11.084 -1.756 -7.529 1.00 90.94 82 THR A O 1
ATOM 636 N N . VAL A 1 83 ? 10.712 -0.428 -9.315 1.00 89.50 83 VAL A N 1
ATOM 637 C CA . VAL A 1 83 ? 9.641 0.371 -8.688 1.00 89.50 83 VAL A CA 1
ATOM 638 C C . VAL A 1 83 ? 8.484 -0.523 -8.258 1.00 89.50 83 VAL A C 1
ATOM 640 O O . VAL A 1 83 ? 8.022 -0.439 -7.123 1.00 89.50 83 VAL A O 1
ATOM 643 N N . ARG A 1 84 ? 8.054 -1.448 -9.123 1.00 87.69 84 ARG A N 1
ATOM 644 C CA . ARG A 1 84 ? 7.003 -2.415 -8.787 1.00 87.69 84 ARG A CA 1
ATOM 645 C C . ARG A 1 84 ? 7.356 -3.233 -7.544 1.00 87.69 84 ARG A C 1
ATOM 647 O O . ARG A 1 84 ? 6.522 -3.371 -6.655 1.00 87.69 84 ARG A O 1
ATOM 654 N N . ASN A 1 85 ? 8.566 -3.785 -7.487 1.00 89.81 85 ASN A N 1
ATOM 655 C CA . ASN A 1 85 ? 9.005 -4.611 -6.364 1.00 89.81 85 ASN A CA 1
ATOM 656 C C . ASN A 1 85 ? 9.135 -3.798 -5.073 1.00 89.81 85 ASN A C 1
ATOM 658 O O . ASN A 1 85 ? 8.772 -4.297 -4.014 1.00 89.81 85 ASN A O 1
ATOM 662 N N . GLN A 1 86 ? 9.601 -2.551 -5.159 1.00 88.06 86 GLN A N 1
ATOM 663 C CA . GLN A 1 86 ? 9.648 -1.641 -4.015 1.00 88.06 86 GLN A CA 1
ATOM 664 C C . GLN A 1 86 ? 8.242 -1.368 -3.480 1.00 88.06 86 GLN A C 1
ATOM 666 O O . GLN A 1 86 ? 8.003 -1.544 -2.292 1.00 88.06 86 GLN A O 1
ATOM 671 N N . GLN A 1 87 ? 7.294 -1.023 -4.353 1.00 86.12 87 GLN A N 1
ATOM 672 C CA . GLN A 1 87 ? 5.903 -0.773 -3.968 1.00 86.12 87 GLN A CA 1
ATOM 673 C C . GLN A 1 87 ? 5.236 -2.011 -3.347 1.00 86.12 87 GLN A C 1
ATOM 675 O O . GLN A 1 87 ? 4.542 -1.904 -2.335 1.00 86.12 87 GLN A O 1
ATOM 680 N N . LEU A 1 88 ? 5.503 -3.205 -3.888 1.00 85.69 88 LEU A N 1
ATOM 681 C CA . LEU A 1 88 ? 5.064 -4.462 -3.273 1.00 85.69 88 LEU A CA 1
ATOM 682 C C . LEU A 1 88 ? 5.694 -4.679 -1.892 1.00 85.69 88 LEU A C 1
ATOM 684 O O . LEU A 1 88 ? 4.987 -5.032 -0.954 1.00 85.69 88 LEU A O 1
ATOM 688 N N . GLU A 1 89 ? 6.991 -4.416 -1.735 1.00 88.00 89 GLU A N 1
ATOM 689 C CA . GLU A 1 89 ? 7.678 -4.540 -0.448 1.00 88.00 89 GLU A CA 1
ATOM 690 C C . GLU A 1 89 ? 7.123 -3.561 0.602 1.00 88.00 89 GLU A C 1
ATOM 692 O O . GLU A 1 89 ? 6.926 -3.951 1.755 1.00 88.00 89 GLU A O 1
ATOM 697 N N . TYR A 1 90 ? 6.825 -2.314 0.219 1.00 85.75 90 TYR A N 1
ATOM 698 C CA . TYR A 1 90 ? 6.170 -1.334 1.093 1.00 85.75 90 TYR A CA 1
ATOM 699 C C . TYR A 1 90 ? 4.783 -1.805 1.541 1.00 85.75 90 TYR A C 1
ATOM 701 O O . TYR A 1 90 ? 4.430 -1.669 2.718 1.00 85.75 90 TYR A O 1
ATOM 709 N N . LEU A 1 91 ? 4.010 -2.399 0.630 1.00 85.56 91 LEU A N 1
ATOM 710 C CA . LEU A 1 91 ? 2.705 -2.969 0.946 1.00 85.56 91 LEU A CA 1
ATOM 711 C C . LEU A 1 91 ? 2.838 -4.156 1.919 1.00 85.56 91 LEU A C 1
ATOM 713 O O . LEU A 1 91 ? 2.200 -4.152 2.972 1.00 85.56 91 LEU A O 1
ATOM 717 N N . GLU A 1 92 ? 3.698 -5.128 1.597 1.00 85.31 92 GLU A N 1
ATOM 718 C CA . GLU A 1 92 ? 3.929 -6.352 2.380 1.00 85.31 92 GLU A CA 1
ATOM 719 C C . GLU A 1 92 ? 4.449 -6.051 3.787 1.00 85.31 92 GLU A C 1
ATOM 721 O O . GLU A 1 92 ? 3.909 -6.543 4.777 1.00 85.31 92 GLU A O 1
ATOM 726 N N . LYS A 1 93 ? 5.501 -5.237 3.893 1.00 87.19 93 LYS A N 1
ATOM 727 C CA . LYS A 1 93 ? 6.222 -5.023 5.157 1.00 87.19 93 LYS A CA 1
ATOM 728 C C . LYS A 1 93 ? 5.726 -3.822 5.951 1.00 87.19 93 LYS A C 1
ATOM 730 O O . LYS A 1 93 ? 6.088 -3.680 7.117 1.00 87.19 93 LYS A O 1
ATOM 735 N N . GLY A 1 94 ? 4.943 -2.947 5.329 1.00 88.00 94 GLY A N 1
ATOM 736 C CA . GLY A 1 94 ? 4.413 -1.738 5.948 1.00 88.00 94 GLY A CA 1
ATOM 737 C C . GLY A 1 94 ? 2.915 -1.840 6.179 1.00 88.00 94 GLY A C 1
ATOM 738 O O . GLY A 1 94 ? 2.464 -2.054 7.306 1.00 88.00 94 GLY A O 1
ATOM 739 N N . ALA A 1 95 ? 2.143 -1.667 5.106 1.00 87.88 95 ALA A N 1
ATOM 740 C CA . ALA A 1 95 ? 0.694 -1.504 5.187 1.00 87.88 95 ALA A CA 1
ATOM 741 C C . ALA A 1 95 ? -0.007 -2.732 5.786 1.00 87.88 95 ALA A C 1
ATOM 743 O O . ALA A 1 95 ? -0.808 -2.581 6.705 1.00 87.88 95 ALA A O 1
ATOM 744 N N . ILE A 1 96 ? 0.329 -3.942 5.328 1.00 90.81 96 ILE A N 1
ATOM 745 C CA . ILE A 1 96 ? -0.292 -5.181 5.821 1.00 90.81 96 ILE A CA 1
ATOM 746 C C . ILE A 1 96 ? 0.032 -5.425 7.296 1.00 90.81 96 ILE A C 1
ATOM 748 O O . ILE A 1 96 ? -0.871 -5.681 8.092 1.00 90.81 96 ILE A O 1
ATOM 752 N N . VAL A 1 97 ? 1.300 -5.265 7.686 1.00 93.31 97 VAL A N 1
ATOM 753 C CA . VAL A 1 97 ? 1.728 -5.388 9.089 1.00 93.31 97 VAL A CA 1
ATOM 754 C C . VAL A 1 97 ? 0.955 -4.411 9.975 1.00 93.31 97 VAL A C 1
ATOM 756 O O . VAL A 1 97 ? 0.448 -4.786 11.032 1.00 93.31 97 VAL A O 1
ATOM 759 N N . LYS A 1 98 ? 0.815 -3.159 9.529 1.00 93.75 98 LYS A N 1
ATOM 760 C CA . LYS A 1 98 ? 0.072 -2.130 10.259 1.00 93.75 98 LYS A CA 1
ATOM 761 C C . LYS A 1 98 ? -1.418 -2.458 10.360 1.00 93.75 98 LYS A C 1
ATOM 763 O O . LYS A 1 98 ? -1.983 -2.307 11.440 1.00 93.75 98 LYS A O 1
ATOM 768 N N . VAL A 1 99 ? -2.039 -2.923 9.278 1.00 94.75 99 VAL A N 1
ATOM 769 C CA . VAL A 1 99 ? -3.442 -3.363 9.259 1.00 94.75 99 VAL A CA 1
ATOM 770 C C . VAL A 1 99 ? -3.666 -4.502 10.254 1.00 94.75 99 VAL A C 1
ATOM 772 O O . VAL A 1 99 ? -4.561 -4.396 11.091 1.00 94.75 99 VAL A O 1
ATOM 775 N N . ASN A 1 100 ? -2.824 -5.538 10.231 1.00 96.00 100 ASN A N 1
ATOM 776 C CA . ASN A 1 100 ? -2.924 -6.667 11.159 1.00 96.00 100 ASN A CA 1
ATOM 777 C C . ASN A 1 100 ? -2.769 -6.216 12.618 1.00 96.00 100 ASN A C 1
ATOM 779 O O . ASN A 1 100 ? -3.595 -6.578 13.455 1.00 96.00 100 ASN A O 1
ATOM 783 N N . GLN A 1 101 ? -1.806 -5.333 12.908 1.00 97.06 101 GLN A N 1
ATOM 784 C CA . GLN A 1 101 ? -1.633 -4.779 14.253 1.00 97.06 101 GLN A CA 1
ATOM 785 C C . GLN A 1 101 ? -2.841 -3.954 14.719 1.00 97.06 101 GLN A C 1
ATOM 787 O O . GLN A 1 101 ? -3.234 -4.028 15.881 1.00 97.06 101 GLN A O 1
ATOM 792 N N . LEU A 1 102 ? -3.439 -3.148 13.833 1.00 97.75 102 LEU A N 1
ATOM 793 C CA . LEU A 1 102 ? -4.644 -2.383 14.160 1.00 97.75 102 LEU A CA 1
ATOM 794 C C . LEU A 1 102 ? -5.808 -3.316 14.504 1.00 97.75 102 LEU A C 1
ATOM 796 O O . LEU A 1 102 ? -6.495 -3.081 15.495 1.00 97.75 102 LEU A O 1
ATOM 800 N N . MET A 1 103 ? -6.016 -4.375 13.718 1.00 97.62 103 MET A N 1
ATOM 801 C CA . MET A 1 103 ? -7.080 -5.348 13.974 1.00 97.62 103 MET A CA 1
ATOM 802 C C . MET A 1 103 ? -6.884 -6.089 15.304 1.00 97.62 103 MET A C 1
ATOM 804 O O . MET A 1 103 ? -7.848 -6.215 16.060 1.00 97.62 103 MET A O 1
ATOM 808 N N . GLU A 1 104 ? -5.658 -6.523 15.610 1.00 98.06 104 GLU A N 1
ATOM 809 C CA . GLU A 1 104 ? -5.299 -7.153 16.891 1.00 98.06 104 GLU A CA 1
ATOM 810 C C . GLU A 1 104 ? -5.581 -6.207 18.069 1.00 98.06 104 GLU A C 1
ATOM 812 O O . GLU A 1 104 ? -6.335 -6.544 18.981 1.00 98.06 104 GLU A O 1
ATOM 817 N N . ASN A 1 105 ? -5.093 -4.964 18.001 1.00 98.12 105 ASN A N 1
ATOM 818 C CA . ASN A 1 105 ? -5.308 -3.976 19.060 1.00 98.12 105 ASN A CA 1
ATOM 819 C C . ASN A 1 105 ? -6.800 -3.661 19.272 1.00 98.12 105 ASN A C 1
ATOM 821 O O . ASN A 1 105 ? -7.246 -3.458 20.402 1.00 98.12 105 ASN A O 1
ATOM 825 N N . ILE A 1 106 ? -7.598 -3.617 18.198 1.00 97.94 106 ILE A N 1
ATOM 826 C CA . ILE A 1 106 ? -9.052 -3.423 18.299 1.00 97.94 106 ILE A CA 1
ATOM 827 C C . ILE A 1 106 ? -9.712 -4.624 18.993 1.00 97.94 106 ILE A C 1
ATOM 829 O O . ILE A 1 106 ? -10.601 -4.427 19.828 1.00 97.94 106 ILE A O 1
ATOM 833 N N . ALA A 1 107 ? -9.296 -5.852 18.671 1.00 97.62 107 ALA A N 1
ATOM 834 C CA . ALA A 1 107 ? -9.796 -7.066 19.312 1.00 97.62 107 ALA A CA 1
ATOM 835 C C . ALA A 1 107 ? -9.462 -7.094 20.817 1.00 97.62 107 ALA A C 1
ATOM 837 O O . ALA A 1 107 ? -10.349 -7.361 21.637 1.00 97.62 107 ALA A O 1
ATOM 838 N N . ASP A 1 108 ? -8.242 -6.708 21.189 1.00 97.62 108 ASP A N 1
ATOM 839 C CA . ASP A 1 108 ? -7.814 -6.579 22.585 1.00 97.62 108 ASP A CA 1
ATOM 840 C C . ASP A 1 108 ? -8.616 -5.509 23.337 1.00 97.62 108 ASP A C 1
ATOM 842 O O . ASP A 1 108 ? -9.097 -5.741 24.452 1.00 97.62 108 ASP A O 1
ATOM 846 N N . LEU A 1 109 ? -8.831 -4.340 22.724 1.00 97.19 109 LEU A N 1
ATOM 847 C CA . LEU A 1 109 ? -9.664 -3.285 23.305 1.00 97.19 109 LEU A CA 1
ATOM 848 C C . LEU A 1 109 ? -11.109 -3.750 23.498 1.00 97.19 109 LEU A C 1
ATOM 850 O O . LEU A 1 109 ? -11.721 -3.435 24.519 1.00 97.19 109 LEU A O 1
ATOM 854 N N . ASN A 1 110 ? -11.662 -4.538 22.572 1.00 95.81 110 ASN A N 1
ATOM 855 C CA . ASN A 1 110 ? -12.995 -5.118 22.737 1.00 95.81 110 ASN A CA 1
ATOM 856 C C . ASN A 1 110 ? -13.083 -6.020 23.969 1.00 95.81 110 ASN A C 1
ATOM 858 O O . ASN A 1 110 ? -14.073 -5.951 24.707 1.00 95.81 110 ASN A O 1
ATOM 862 N N . GLN A 1 111 ? -12.050 -6.822 24.226 1.00 95.25 111 GLN A N 1
ATOM 863 C CA . GLN A 1 111 ? -11.977 -7.630 25.437 1.00 95.25 111 GLN A CA 1
ATOM 864 C C . GLN A 1 111 ? -11.904 -6.752 26.697 1.00 95.25 111 GLN A C 1
ATOM 866 O O . GLN A 1 111 ? -12.723 -6.920 27.604 1.00 95.25 111 GLN A O 1
ATOM 871 N N . GLN A 1 112 ? -11.002 -5.769 26.734 1.00 95.19 112 GLN A N 1
ATOM 872 C CA . GLN A 1 112 ? -10.828 -4.883 27.893 1.00 95.19 112 GLN A CA 1
ATOM 873 C C . GLN A 1 112 ? -12.092 -4.062 28.205 1.00 95.19 112 GLN A C 1
ATOM 875 O O . GLN A 1 112 ? -12.491 -3.933 29.366 1.00 95.19 112 GLN A O 1
ATOM 880 N N . ILE A 1 113 ? -12.773 -3.543 27.176 1.00 93.88 113 ILE A N 1
ATOM 881 C CA . ILE A 1 113 ? -14.046 -2.818 27.317 1.00 93.88 113 ILE A CA 1
ATOM 882 C C . ILE A 1 113 ? -15.104 -3.723 27.947 1.00 93.88 113 ILE A C 1
ATOM 884 O O . ILE A 1 113 ? -15.823 -3.292 28.854 1.00 93.88 113 ILE A O 1
ATOM 888 N N . LYS A 1 114 ? -15.204 -4.976 27.491 1.00 91.31 114 LYS A N 1
ATOM 889 C CA . LYS A 1 114 ? -16.160 -5.948 28.028 1.00 91.31 114 LYS A CA 1
ATOM 890 C C . LYS A 1 114 ? -15.880 -6.252 29.498 1.00 91.31 114 LYS A C 1
ATOM 892 O O . LYS A 1 114 ? -16.792 -6.160 30.319 1.00 91.31 114 LYS A O 1
ATOM 897 N N . GLU A 1 115 ? -14.630 -6.541 29.847 1.00 92.25 115 GLU A N 1
ATOM 898 C CA . GLU A 1 115 ? -14.208 -6.841 31.221 1.00 92.25 115 GLU A CA 1
ATOM 899 C C . GLU A 1 115 ? -14.431 -5.660 32.182 1.00 92.25 115 GLU A C 1
ATOM 901 O O . GLU A 1 115 ? -14.951 -5.836 33.291 1.00 92.25 115 GLU A O 1
ATOM 906 N N . SER A 1 116 ? -14.108 -4.440 31.744 1.00 91.94 116 SER A N 1
ATOM 907 C CA . SER A 1 116 ? -14.286 -3.218 32.534 1.00 91.94 116 SER A CA 1
ATOM 908 C C . SER A 1 116 ? -15.766 -2.928 32.821 1.00 91.94 116 SER A C 1
ATOM 910 O O . SER A 1 116 ? -16.150 -2.708 33.975 1.00 91.94 116 SER A O 1
ATOM 912 N N . ASN A 1 117 ? -16.631 -3.051 31.806 1.00 88.75 117 ASN A N 1
ATOM 913 C CA . ASN A 1 117 ? -18.071 -2.846 31.973 1.00 88.75 117 ASN A CA 1
ATOM 914 C C . ASN A 1 117 ? -18.729 -3.910 32.866 1.00 88.75 117 ASN A C 1
ATOM 916 O O . ASN A 1 117 ? -19.582 -3.567 33.688 1.00 88.75 117 ASN A O 1
ATOM 920 N N . ILE A 1 118 ? -18.315 -5.180 32.756 1.00 87.81 118 ILE A N 1
ATOM 921 C CA . ILE A 1 118 ? -18.768 -6.261 33.652 1.00 87.81 118 ILE A CA 1
ATOM 922 C C . ILE A 1 118 ? -18.354 -5.967 35.100 1.00 87.81 118 ILE A C 1
ATOM 924 O O . ILE A 1 118 ? -19.137 -6.174 36.026 1.00 87.81 118 ILE A O 1
ATOM 928 N N . SER A 1 119 ? -17.158 -5.406 35.294 1.00 88.38 119 SER A N 1
ATOM 929 C CA . SER A 1 119 ? -16.659 -4.967 36.605 1.00 88.38 119 SER A CA 1
ATOM 930 C C . SER A 1 119 ? -17.349 -3.698 37.129 1.00 88.38 119 SER A C 1
ATOM 932 O O . SER A 1 119 ? -17.090 -3.265 38.250 1.00 88.38 119 SER A O 1
ATOM 934 N N . GLY A 1 120 ? -18.248 -3.101 36.339 1.00 82.75 120 GLY A N 1
ATOM 935 C CA . GLY A 1 120 ? -19.027 -1.923 36.703 1.00 82.75 120 GLY A CA 1
ATOM 936 C C . GLY A 1 120 ? -18.331 -0.585 36.453 1.00 82.75 120 GLY A C 1
ATOM 937 O O . GLY A 1 120 ? -18.916 0.443 36.801 1.00 82.75 120 GLY A O 1
ATOM 938 N N . ASN A 1 121 ? -17.148 -0.585 35.833 1.00 84.31 121 ASN A N 1
ATOM 939 C CA . ASN A 1 121 ? -16.392 0.615 35.489 1.00 84.31 121 ASN A CA 1
ATOM 940 C C . ASN A 1 121 ? -16.696 1.028 34.036 1.00 84.31 121 ASN A C 1
ATOM 942 O O . ASN A 1 121 ? -16.484 0.236 33.119 1.00 84.31 121 ASN A O 1
ATOM 946 N N . PRO A 1 122 ? -17.199 2.249 33.784 1.00 80.19 122 PRO A N 1
ATOM 947 C CA . PRO A 1 122 ? -17.404 2.728 32.421 1.00 80.19 122 PRO A CA 1
ATOM 948 C C . PRO A 1 122 ? -16.074 2.833 31.662 1.00 80.19 122 PRO A C 1
ATOM 950 O O . PRO A 1 122 ? -15.183 3.580 32.056 1.00 80.19 122 PRO A O 1
ATOM 953 N N . ALA A 1 123 ? -15.953 2.115 30.547 1.00 89.38 123 ALA A N 1
ATOM 954 C CA . ALA A 1 123 ? -14.735 2.040 29.738 1.00 89.38 123 ALA A CA 1
ATOM 955 C C . ALA A 1 123 ? -14.622 3.176 28.698 1.00 89.38 123 ALA A C 1
ATOM 957 O O . ALA A 1 123 ? -14.343 2.908 27.532 1.00 89.38 123 ALA A O 1
ATOM 958 N N . LEU A 1 124 ? -14.911 4.427 29.074 1.00 90.94 124 LEU A N 1
ATOM 959 C CA . LEU A 1 124 ? -15.007 5.550 28.123 1.00 90.94 124 LEU A CA 1
ATOM 960 C C . LEU A 1 124 ? -13.709 5.759 27.325 1.00 90.94 124 LEU A C 1
ATOM 962 O O . LEU A 1 124 ? -13.748 5.743 26.101 1.00 90.94 124 LEU A O 1
ATOM 966 N N . GLU A 1 125 ? -12.567 5.840 28.009 1.00 94.25 125 GLU A N 1
ATOM 967 C CA . GLU A 1 125 ? -11.258 6.058 27.372 1.00 94.25 125 GLU A CA 1
ATOM 968 C C . GLU A 1 125 ? -10.894 4.932 26.389 1.00 94.25 125 GLU A C 1
ATOM 970 O O . GLU A 1 125 ? -10.458 5.200 25.273 1.00 94.25 125 GLU A O 1
ATOM 975 N N . LEU A 1 126 ? -11.172 3.674 26.752 1.00 95.75 126 LEU A N 1
ATOM 976 C CA . LEU A 1 126 ? -10.935 2.519 25.877 1.00 95.75 126 LEU A CA 1
ATOM 977 C C . LEU A 1 126 ? -11.836 2.542 24.632 1.00 95.75 126 LEU A C 1
ATOM 979 O O . LEU A 1 126 ? -11.426 2.111 23.557 1.00 95.75 126 LEU A O 1
ATOM 983 N N . ASN A 1 127 ? -13.071 3.044 24.757 1.00 94.19 127 ASN A N 1
ATOM 984 C CA . ASN A 1 127 ? -13.960 3.214 23.606 1.00 94.19 127 ASN A CA 1
ATOM 985 C C . ASN A 1 127 ? -13.446 4.301 22.654 1.00 94.19 127 ASN A C 1
ATOM 987 O O . ASN A 1 127 ? -13.541 4.122 21.438 1.00 94.19 127 ASN A O 1
ATOM 991 N N . ASP A 1 128 ? -12.904 5.395 23.189 1.00 95.38 128 ASP A N 1
ATOM 992 C CA . ASP A 1 128 ? -12.326 6.477 22.389 1.00 95.38 128 ASP A CA 1
ATOM 993 C C . ASP A 1 128 ? -11.074 6.003 21.642 1.00 95.38 128 ASP A C 1
ATOM 995 O O . ASP A 1 128 ? -10.972 6.205 20.430 1.00 95.38 128 ASP A O 1
ATOM 999 N N . GLU A 1 129 ? -10.172 5.296 22.326 1.00 97.00 129 GLU A N 1
ATOM 1000 C CA . GLU A 1 129 ? -8.983 4.696 21.712 1.00 97.00 129 GLU A CA 1
ATOM 1001 C C . GLU A 1 129 ? -9.368 3.718 20.598 1.00 97.00 129 GLU A C 1
ATOM 1003 O O . GLU A 1 129 ? -8.891 3.831 19.468 1.00 97.00 129 GLU A O 1
ATOM 1008 N N . ARG A 1 130 ? -10.326 2.826 20.870 1.00 96.62 130 ARG A N 1
ATOM 1009 C CA . ARG A 1 130 ? -10.840 1.879 19.878 1.00 96.62 130 ARG A CA 1
ATOM 1010 C C . ARG A 1 130 ? -11.400 2.585 18.649 1.00 96.62 130 ARG A C 1
ATOM 1012 O O . ARG A 1 130 ? -11.127 2.168 17.528 1.00 96.62 130 ARG A O 1
ATOM 1019 N N . ASN A 1 131 ? -12.187 3.643 18.834 1.00 95.25 131 ASN A N 1
ATOM 1020 C CA . ASN A 1 131 ? -12.746 4.395 17.713 1.00 95.25 131 ASN A CA 1
ATOM 1021 C C . ASN A 1 131 ? -11.651 5.047 16.862 1.00 95.25 131 ASN A C 1
ATOM 1023 O O . ASN A 1 131 ? -11.764 5.019 15.638 1.00 95.25 131 ASN A O 1
ATOM 1027 N N . MET A 1 132 ? -10.588 5.550 17.497 1.00 96.12 132 MET A N 1
ATOM 1028 C CA . MET A 1 132 ? -9.412 6.092 16.815 1.00 96.12 132 MET A CA 1
ATOM 1029 C C . MET A 1 132 ? -8.712 5.027 15.964 1.00 96.12 132 MET A C 1
ATOM 1031 O O . MET A 1 132 ? -8.430 5.275 14.795 1.00 96.12 132 MET A O 1
ATOM 1035 N N . LEU A 1 133 ? -8.502 3.823 16.511 1.00 97.50 133 LEU A N 1
ATOM 1036 C CA . LEU A 1 133 ? -7.887 2.719 15.767 1.00 97.50 133 LEU A CA 1
ATOM 1037 C C . LEU A 1 133 ? -8.761 2.242 14.604 1.00 97.50 133 LEU A C 1
ATOM 1039 O O . LEU A 1 133 ? -8.239 1.884 13.553 1.00 97.50 133 LEU A O 1
ATOM 1043 N N . ILE A 1 134 ? -10.088 2.253 14.755 1.00 95.50 134 ILE A N 1
ATOM 1044 C CA . ILE A 1 134 ? -10.998 1.907 13.657 1.00 95.50 134 ILE A CA 1
ATOM 1045 C C . ILE A 1 134 ? -10.980 2.987 12.565 1.00 95.50 134 ILE A C 1
ATOM 1047 O O . ILE A 1 134 ? -11.059 2.664 11.379 1.00 95.50 134 ILE A O 1
ATOM 1051 N N . ASP A 1 135 ? -10.888 4.265 12.939 1.00 93.69 135 ASP A N 1
ATOM 1052 C CA . ASP A 1 135 ? -10.732 5.353 11.971 1.00 93.69 135 ASP A CA 1
ATOM 1053 C C . ASP A 1 135 ? -9.399 5.231 11.223 1.00 93.69 135 ASP A C 1
ATOM 1055 O O . ASP A 1 135 ? -9.379 5.365 10.000 1.00 93.69 135 ASP A O 1
ATOM 1059 N N . GLU A 1 136 ? -8.313 4.896 11.924 1.00 94.06 136 GLU A N 1
ATOM 1060 C CA . GLU A 1 136 ? -7.016 4.614 11.308 1.00 94.06 136 GLU A CA 1
ATOM 1061 C C . GLU A 1 136 ? -7.091 3.390 10.385 1.00 94.06 136 GLU A C 1
ATOM 1063 O O . GLU A 1 136 ? -6.659 3.472 9.246 1.00 94.06 136 GLU A O 1
ATOM 1068 N N . LEU A 1 137 ? -7.721 2.287 10.800 1.00 94.06 137 LEU A N 1
ATOM 1069 C CA . LEU A 1 137 ? -7.914 1.109 9.945 1.00 94.06 137 LEU A CA 1
ATOM 1070 C C . LEU A 1 137 ? -8.679 1.454 8.657 1.00 94.06 137 LEU A C 1
ATOM 1072 O O . LEU A 1 137 ? -8.359 0.937 7.586 1.00 94.06 137 LEU A O 1
ATOM 1076 N N . SER A 1 138 ? -9.656 2.361 8.747 1.00 92.44 138 SER A N 1
ATOM 1077 C CA . SER A 1 138 ? -10.435 2.791 7.585 1.00 92.44 138 SER A CA 1
ATOM 1078 C C . SER A 1 138 ? -9.656 3.616 6.563 1.00 92.44 138 SER A C 1
ATOM 1080 O O . SER A 1 138 ? -10.146 3.792 5.455 1.00 92.44 138 SER A O 1
ATOM 1082 N N . SER A 1 139 ? -8.467 4.132 6.893 1.00 90.81 139 SER A N 1
ATOM 1083 C CA . SER A 1 139 ? -7.615 4.787 5.892 1.00 90.81 139 SER A CA 1
ATOM 1084 C C . SER A 1 139 ? -6.893 3.777 4.993 1.00 90.81 139 SER A C 1
ATOM 1086 O O . SER A 1 139 ? -6.516 4.125 3.878 1.00 90.81 139 SER A O 1
ATOM 1088 N N . PHE A 1 140 ? -6.748 2.527 5.448 1.00 89.38 140 PHE A N 1
ATOM 1089 C CA . PHE A 1 140 ? -6.096 1.447 4.703 1.00 89.38 140 PHE A CA 1
ATOM 1090 C C . PHE A 1 140 ? -7.088 0.573 3.934 1.00 89.38 140 PHE A C 1
ATOM 1092 O O . PHE A 1 140 ? -6.802 0.150 2.816 1.00 89.38 140 PHE A O 1
ATOM 1099 N N . LEU A 1 141 ? -8.243 0.276 4.534 1.00 88.94 141 LEU A N 1
ATOM 1100 C CA . LEU A 1 141 ? -9.247 -0.627 3.975 1.00 88.94 141 LEU A CA 1
ATOM 1101 C C . LEU A 1 141 ? -10.629 0.017 4.012 1.00 88.94 141 LEU A C 1
ATOM 1103 O O . LEU A 1 141 ? -10.995 0.684 4.979 1.00 88.94 141 LEU A O 1
ATOM 1107 N N . ASP A 1 142 ? -11.439 -0.254 2.990 1.00 90.25 142 ASP A N 1
ATOM 1108 C CA . ASP A 1 142 ? -12.870 0.022 3.083 1.00 90.25 142 ASP A CA 1
ATOM 1109 C C . ASP A 1 142 ? -13.480 -0.921 4.121 1.00 90.25 142 ASP A C 1
ATOM 1111 O O . ASP A 1 142 ? -13.378 -2.142 3.991 1.00 90.25 142 ASP A O 1
ATOM 1115 N N . ILE A 1 143 ? -14.084 -0.368 5.172 1.00 92.94 143 ILE A N 1
ATOM 1116 C CA . ILE A 1 143 ? -14.611 -1.147 6.291 1.00 92.94 143 ILE A CA 1
ATOM 1117 C C . ILE A 1 143 ? -16.039 -0.759 6.649 1.00 92.94 143 ILE A C 1
ATOM 1119 O O . ILE A 1 143 ? -16.436 0.411 6.642 1.00 92.94 143 ILE A O 1
ATOM 1123 N N . LYS A 1 144 ? -16.791 -1.761 7.094 1.00 92.94 144 LYS A N 1
ATOM 1124 C CA . LYS A 1 144 ? -18.133 -1.617 7.645 1.00 92.94 144 LYS A CA 1
ATOM 1125 C C . LYS A 1 144 ? -18.144 -2.090 9.087 1.00 92.94 144 LYS A C 1
ATOM 1127 O O . LYS A 1 144 ? -17.705 -3.192 9.389 1.00 92.94 144 LYS A O 1
ATOM 1132 N N . VAL A 1 145 ? -18.650 -1.244 9.980 1.00 93.94 145 VAL A N 1
ATOM 1133 C CA . VAL A 1 145 ? -18.712 -1.542 11.415 1.00 93.94 145 VAL A CA 1
ATOM 1134 C C . VAL A 1 145 ? -20.155 -1.771 11.823 1.00 93.94 145 VAL A C 1
ATOM 1136 O O . VAL A 1 145 ? -21.005 -0.898 11.638 1.00 93.94 145 VAL A O 1
ATOM 1139 N N . GLU A 1 146 ? -20.414 -2.940 12.390 1.00 93.94 146 GLU A N 1
ATOM 1140 C CA . GLU A 1 146 ? -21.703 -3.352 12.928 1.00 93.94 146 GLU A CA 1
ATOM 1141 C C . GLU A 1 146 ? -21.589 -3.435 14.449 1.00 93.94 146 GLU A C 1
ATOM 1143 O O . GLU A 1 146 ? -20.678 -4.072 14.972 1.00 93.94 146 GLU A O 1
ATOM 1148 N N . VAL A 1 147 ? -22.498 -2.772 15.165 1.00 93.50 147 VAL A N 1
ATOM 1149 C CA . VAL A 1 147 ? -22.508 -2.736 16.632 1.00 93.50 147 VAL A CA 1
ATOM 1150 C C . VAL A 1 147 ? -23.779 -3.403 17.135 1.00 93.50 147 VAL A C 1
ATOM 1152 O O . VAL A 1 147 ? -24.878 -3.048 16.709 1.00 93.50 147 VAL A O 1
ATOM 1155 N N . THR A 1 148 ? -23.624 -4.362 18.044 1.00 92.38 148 THR A N 1
ATOM 1156 C CA . THR A 1 148 ? -24.723 -5.095 18.672 1.00 92.38 148 THR A CA 1
ATOM 1157 C C . THR A 1 148 ? -24.636 -4.951 20.192 1.00 92.38 148 THR A C 1
ATOM 1159 O O . THR A 1 148 ? -23.625 -5.341 20.778 1.00 92.38 148 THR A O 1
ATOM 1162 N N . PRO A 1 149 ? -25.677 -4.429 20.861 1.00 90.62 149 PRO A N 1
ATOM 1163 C CA . PRO A 1 149 ? -25.686 -4.345 22.314 1.00 90.62 149 PRO A CA 1
ATOM 1164 C C . PRO A 1 149 ? -25.850 -5.741 22.930 1.00 90.62 149 PRO A C 1
ATOM 1166 O O . PRO A 1 149 ? -26.797 -6.466 22.621 1.00 90.62 149 PRO A O 1
ATOM 1169 N N . LEU A 1 150 ? -24.946 -6.102 23.838 1.00 88.25 150 LEU A N 1
ATOM 1170 C CA . LEU A 1 150 ? -25.003 -7.303 24.666 1.00 88.25 150 LEU A CA 1
ATOM 1171 C C . LEU A 1 150 ? -25.497 -6.938 26.068 1.00 88.25 150 LEU A C 1
ATOM 1173 O O . LEU A 1 150 ? -24.872 -6.132 26.752 1.00 88.25 150 LEU A O 1
ATOM 1177 N N . ASP A 1 151 ? -26.589 -7.553 26.518 1.00 88.88 151 ASP A N 1
ATOM 1178 C CA . ASP A 1 151 ? -27.063 -7.419 27.900 1.00 88.88 151 ASP A CA 1
ATOM 1179 C C . ASP A 1 151 ? -26.086 -8.116 28.864 1.00 88.88 151 ASP A C 1
ATOM 1181 O O . ASP A 1 151 ? -25.816 -9.313 28.733 1.00 88.88 151 ASP A O 1
ATOM 1185 N N . ILE A 1 152 ? -25.549 -7.361 29.827 1.00 85.44 152 ILE A N 1
ATOM 1186 C CA . ILE A 1 152 ? -24.635 -7.863 30.868 1.00 85.44 152 ILE A CA 1
ATOM 1187 C C . ILE A 1 152 ? -25.318 -7.968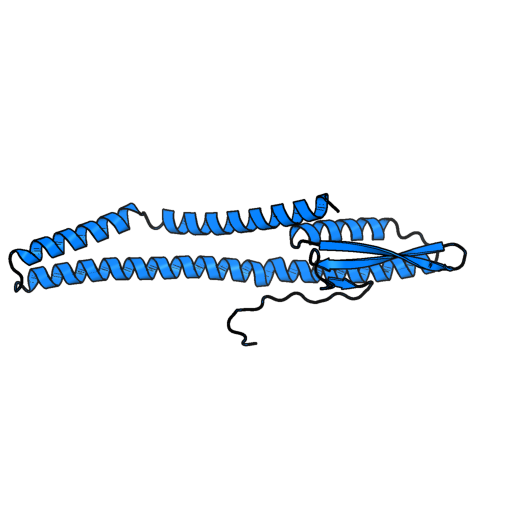 32.241 1.00 85.44 152 ILE A C 1
ATOM 1189 O O . ILE A 1 152 ? -24.661 -8.213 33.254 1.00 85.44 152 ILE A O 1
ATOM 1193 N N . GLY A 1 153 ? -26.642 -7.814 32.288 1.00 82.38 153 GLY A N 1
ATOM 1194 C CA . GLY A 1 153 ? -27.441 -7.872 33.502 1.00 82.38 153 GLY A CA 1
ATOM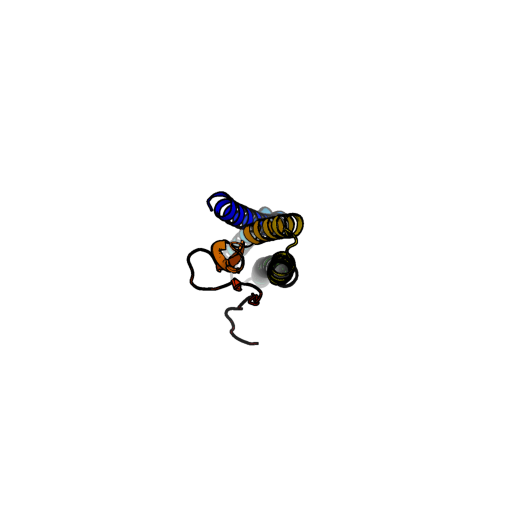 1195 C C . GLY A 1 153 ? -27.460 -6.556 34.281 1.00 82.38 153 GLY A C 1
ATOM 1196 O O . GLY A 1 153 ? -26.722 -5.606 34.020 1.00 82.38 153 GLY A O 1
ATOM 1197 N N . GLY A 1 154 ? -28.373 -6.467 35.252 1.00 79.62 154 GLY A N 1
ATOM 1198 C CA . GLY A 1 154 ? -28.532 -5.260 36.075 1.00 79.62 154 GLY A CA 1
ATOM 1199 C C . GLY A 1 154 ? -29.013 -4.025 35.299 1.00 79.62 154 GLY A C 1
ATOM 1200 O O . GLY A 1 154 ? -28.801 -2.906 35.760 1.00 79.62 154 GLY A O 1
ATOM 1201 N N . GLY A 1 155 ? -29.636 -4.220 34.128 1.00 80.56 155 GLY A N 1
ATOM 1202 C CA . GLY A 1 155 ? -30.091 -3.140 33.247 1.00 80.56 155 GLY A CA 1
ATOM 1203 C C . GLY A 1 155 ? -28.966 -2.443 32.475 1.00 80.56 155 GLY A C 1
ATOM 1204 O O . GLY A 1 155 ? -29.176 -1.333 31.989 1.00 80.56 155 GLY A O 1
ATOM 1205 N N . LYS A 1 156 ? -27.779 -3.056 32.391 1.00 81.75 156 LYS A N 1
ATOM 1206 C CA . LYS A 1 156 ? -26.620 -2.542 31.654 1.00 81.75 156 LYS A CA 1
ATOM 1207 C C . LYS A 1 156 ? -26.364 -3.377 30.400 1.00 81.75 156 LYS A C 1
ATOM 1209 O O . LYS A 1 156 ? -26.555 -4.589 30.409 1.00 81.75 156 LYS A O 1
ATOM 1214 N N . SER A 1 157 ? -25.860 -2.734 29.354 1.00 86.12 157 SER A N 1
ATOM 1215 C CA . SER A 1 157 ? -25.411 -3.389 28.125 1.00 86.12 157 SER A CA 1
ATOM 1216 C C . SER A 1 157 ? -24.006 -2.939 27.738 1.00 86.12 157 SER A C 1
ATOM 1218 O O . SER A 1 157 ? -23.573 -1.852 28.120 1.00 86.12 157 SER A O 1
ATOM 1220 N N . VAL A 1 158 ? -23.310 -3.772 26.967 1.00 87.19 158 VAL A N 1
ATOM 1221 C CA . VAL A 1 158 ? -22.002 -3.480 26.370 1.00 87.19 158 VAL A CA 1
ATOM 1222 C C . VAL A 1 158 ? -22.091 -3.669 24.870 1.00 87.19 158 VAL A C 1
ATOM 1224 O O . VAL A 1 158 ? -22.646 -4.658 24.405 1.00 87.19 158 VAL A O 1
ATOM 1227 N N . ASP A 1 159 ? -21.514 -2.746 24.119 1.00 88.94 159 ASP A N 1
ATOM 1228 C CA . ASP A 1 159 ? -21.463 -2.830 22.667 1.00 88.94 159 ASP A CA 1
ATOM 1229 C C . ASP A 1 159 ? -20.417 -3.859 22.216 1.00 88.94 159 ASP A C 1
ATOM 1231 O O . ASP A 1 159 ? -19.215 -3.680 22.430 1.00 88.94 159 ASP A O 1
ATOM 1235 N N . GLU A 1 160 ? -20.873 -4.929 21.565 1.00 90.62 160 GLU A N 1
ATOM 1236 C CA . GLU A 1 160 ? -20.024 -5.830 20.787 1.00 90.62 160 GLU A CA 1
ATOM 1237 C C . GLU A 1 160 ? -19.963 -5.342 19.338 1.00 90.62 160 GLU A C 1
ATOM 1239 O O . GLU A 1 160 ? -20.983 -4.945 18.773 1.00 90.62 160 GLU A O 1
ATOM 1244 N N . LEU A 1 161 ? -18.779 -5.378 18.724 1.00 93.00 161 LEU A N 1
ATOM 1245 C CA . LEU A 1 161 ? -18.594 -4.922 17.348 1.00 93.00 161 LEU A CA 1
ATOM 1246 C C . LEU A 1 161 ? -18.092 -6.027 16.426 1.00 93.00 161 LEU A C 1
ATOM 1248 O O . LEU A 1 161 ? -17.330 -6.905 16.835 1.00 93.00 161 LEU A O 1
ATOM 1252 N N . VAL A 1 162 ? -18.493 -5.918 15.165 1.00 95.56 162 VAL A N 1
ATOM 1253 C CA . VAL A 1 162 ? -17.945 -6.667 14.038 1.00 95.56 162 VAL A CA 1
ATOM 1254 C C . VAL A 1 162 ? -17.479 -5.660 12.988 1.00 95.56 162 VAL A C 1
ATOM 1256 O O . VAL A 1 162 ? -18.213 -4.732 12.644 1.00 95.56 162 VAL A O 1
ATOM 1259 N N . ILE A 1 163 ? -16.253 -5.822 12.498 1.00 95.44 163 ILE A N 1
ATOM 1260 C CA . ILE A 1 163 ? -15.681 -5.052 11.391 1.00 95.44 163 ILE A CA 1
ATOM 1261 C C . ILE A 1 163 ? -15.599 -5.976 10.185 1.00 95.44 163 ILE A C 1
ATOM 1263 O O . ILE A 1 163 ? -14.932 -7.006 10.246 1.00 95.44 163 ILE A O 1
ATOM 1267 N N . LYS A 1 164 ? -16.257 -5.595 9.094 1.00 94.62 164 LYS A N 1
ATOM 1268 C CA . LYS A 1 164 ? -16.234 -6.297 7.809 1.00 94.62 164 LYS A CA 1
ATOM 1269 C C . LYS A 1 164 ? -15.465 -5.498 6.768 1.00 94.62 164 LYS A C 1
ATOM 1271 O O . LYS A 1 164 ? -15.419 -4.270 6.850 1.00 94.62 164 LYS A O 1
ATOM 1276 N N . LEU A 1 165 ? -14.904 -6.187 5.780 1.00 91.19 165 LEU A N 1
ATOM 1277 C CA . LEU A 1 165 ? -14.289 -5.558 4.613 1.00 91.19 165 LEU A CA 1
ATOM 1278 C C . LEU A 1 165 ? -15.388 -5.068 3.653 1.00 91.19 165 LEU A C 1
ATOM 1280 O O . LEU A 1 165 ? -16.066 -5.878 3.017 1.00 91.19 165 LEU A O 1
ATOM 1284 N N . GLY A 1 166 ? -15.569 -3.753 3.552 1.00 87.56 166 GLY A N 1
ATOM 1285 C CA . GLY A 1 166 ? -16.582 -3.099 2.724 1.00 87.56 166 GLY A CA 1
ATOM 1286 C C . GLY A 1 166 ? -17.981 -3.698 2.906 1.00 87.56 166 GLY A C 1
ATOM 1287 O O . GLY A 1 166 ? -18.464 -3.885 4.022 1.00 87.56 166 GLY A O 1
ATOM 1288 N N . GLU A 1 167 ? -18.629 -4.041 1.792 1.00 86.75 167 GLU A N 1
ATOM 1289 C CA . GLU A 1 167 ? -19.926 -4.740 1.766 1.00 86.75 167 GLU A CA 1
ATOM 1290 C C . GLU A 1 167 ? -19.786 -6.271 1.618 1.00 86.75 167 GLU A C 1
ATOM 1292 O O . GLU A 1 167 ? -20.727 -6.945 1.198 1.00 86.75 167 GLU A O 1
ATOM 1297 N N . THR A 1 168 ? -18.612 -6.836 1.920 1.00 89.44 168 THR A N 1
ATOM 1298 C CA . THR A 1 168 ? -18.382 -8.290 1.878 1.00 89.44 168 THR A CA 1
ATOM 1299 C C . THR A 1 168 ? -18.755 -8.967 3.202 1.00 89.44 168 THR A C 1
ATOM 1301 O O . THR A 1 168 ? -18.945 -8.313 4.226 1.00 89.44 168 THR A O 1
ATOM 1304 N N . GLU A 1 169 ? -18.811 -10.302 3.195 1.00 90.12 169 GLU A N 1
ATOM 1305 C CA . GLU A 1 169 ? -18.971 -11.118 4.412 1.00 90.12 169 GLU A CA 1
ATOM 1306 C C . GLU A 1 169 ? -17.631 -11.432 5.105 1.00 90.12 169 GLU A C 1
ATOM 1308 O O . GLU A 1 169 ? -17.589 -12.225 6.042 1.00 90.12 169 GLU A O 1
ATOM 1313 N N . ILE A 1 170 ? -16.517 -10.850 4.643 1.00 91.06 170 ILE A N 1
ATOM 1314 C CA . ILE A 1 170 ? -15.204 -11.066 5.256 1.00 91.06 170 ILE A CA 1
ATOM 1315 C C . ILE A 1 170 ? -15.133 -10.248 6.542 1.00 91.06 170 ILE A C 1
ATOM 1317 O O . ILE A 1 170 ? -15.119 -9.017 6.507 1.00 91.06 170 ILE A O 1
ATOM 1321 N N . GLU A 1 171 ? -15.064 -10.943 7.672 1.00 95.00 171 GLU A N 1
ATOM 1322 C CA . GLU A 1 171 ? -14.894 -10.346 8.992 1.00 95.00 171 GLU A CA 1
ATOM 1323 C C . GLU A 1 171 ? -13.404 -10.133 9.284 1.00 95.00 171 GLU A C 1
ATOM 1325 O O . GLU A 1 171 ? -12.615 -11.075 9.351 1.00 95.00 171 GLU A O 1
ATOM 1330 N N . LEU A 1 172 ? -13.024 -8.870 9.455 1.00 95.44 172 LEU A N 1
ATOM 1331 C CA . LEU A 1 172 ? -11.682 -8.443 9.845 1.00 95.44 172 LEU A CA 1
ATOM 1332 C C . LEU A 1 172 ? -11.499 -8.554 11.361 1.00 95.44 172 LEU A C 1
ATOM 1334 O O . LEU A 1 172 ? -10.489 -9.058 11.841 1.00 95.44 172 LEU A O 1
ATOM 1338 N N . VAL A 1 173 ? -12.512 -8.118 12.113 1.00 96.75 173 VAL A N 1
ATOM 1339 C CA . VAL A 1 173 ? -12.584 -8.261 13.570 1.00 96.75 173 VAL A CA 1
ATOM 1340 C C . VAL A 1 173 ? -13.991 -8.703 13.940 1.00 96.75 173 VAL A C 1
ATOM 1342 O O . VAL A 1 173 ? -14.959 -8.026 13.603 1.00 96.75 173 VAL A O 1
ATOM 1345 N N . ASN A 1 174 ? -14.118 -9.805 14.668 1.00 96.12 174 ASN A N 1
ATOM 1346 C CA . ASN A 1 174 ? -15.365 -10.260 15.265 1.00 96.12 174 ASN A CA 1
ATOM 1347 C C . ASN A 1 174 ? -15.196 -10.290 16.781 1.00 96.12 174 ASN A C 1
ATOM 1349 O O . ASN A 1 174 ? -14.553 -11.184 17.337 1.00 96.12 174 ASN A O 1
ATOM 1353 N N . ARG A 1 175 ? -15.778 -9.295 17.460 1.00 94.00 175 ARG A N 1
ATOM 1354 C CA . ARG A 1 175 ? -15.646 -9.110 18.908 1.00 94.00 175 ARG A CA 1
ATOM 1355 C C . ARG A 1 175 ? -14.167 -9.032 19.303 1.00 94.00 175 ARG A C 1
ATOM 1357 O O . ARG A 1 175 ? -13.497 -8.065 18.974 1.00 94.00 175 ARG A O 1
ATOM 1364 N N . ASN A 1 176 ? -13.669 -10.027 20.020 1.00 93.06 176 ASN A N 1
ATOM 1365 C CA . ASN A 1 176 ? -12.312 -10.116 20.544 1.00 93.06 176 ASN A CA 1
ATOM 1366 C C . ASN A 1 176 ? -11.406 -11.035 19.708 1.00 93.06 176 ASN A C 1
ATOM 1368 O O . ASN A 1 176 ? -10.395 -11.509 20.211 1.00 93.06 176 ASN A O 1
ATOM 1372 N N . VAL A 1 177 ? -11.789 -11.335 18.468 1.00 94.56 177 VAL A N 1
ATOM 1373 C CA . VAL A 1 177 ? -10.993 -12.140 17.538 1.00 94.56 177 VAL A CA 1
ATOM 1374 C C . VAL A 1 177 ? -10.774 -11.333 16.269 1.00 94.56 177 VAL A C 1
ATOM 1376 O O . VAL A 1 177 ? -11.733 -10.800 15.711 1.00 94.56 177 VAL A O 1
ATOM 1379 N N . ASN A 1 178 ? -9.533 -11.252 15.801 1.00 94.19 178 ASN A N 1
ATOM 1380 C CA . ASN A 1 178 ? -9.198 -10.697 14.495 1.00 94.19 178 ASN A CA 1
ATOM 1381 C C . ASN A 1 178 ? -8.797 -11.791 13.502 1.00 94.19 178 ASN A C 1
ATOM 1383 O O . ASN A 1 178 ? -8.299 -12.852 13.878 1.00 94.19 178 ASN A O 1
ATOM 1387 N N . SER A 1 179 ? -9.008 -11.492 12.227 1.00 94.19 179 SER A N 1
ATOM 1388 C CA . SER A 1 179 ? -8.432 -12.231 11.107 1.00 94.19 179 SER A CA 1
ATOM 1389 C C . SER A 1 179 ? -7.028 -11.703 10.793 1.00 94.19 179 SER A C 1
ATOM 1391 O O . SER A 1 179 ? -6.615 -10.657 11.301 1.00 94.19 179 SER A O 1
ATOM 1393 N N . GLU A 1 180 ? -6.306 -12.417 9.932 1.00 90.38 180 GLU A N 1
ATOM 1394 C CA . GLU A 1 180 ? -5.032 -11.977 9.364 1.00 90.38 180 GLU A CA 1
ATOM 1395 C C . GLU A 1 180 ? -5.225 -11.664 7.878 1.00 90.38 180 GLU A C 1
ATOM 1397 O O . GLU A 1 180 ? -5.890 -12.409 7.153 1.00 90.38 180 GLU A O 1
ATOM 1402 N N . VAL A 1 181 ? -4.699 -10.522 7.440 1.00 88.38 181 VAL A N 1
ATOM 1403 C CA . VAL A 1 181 ? -4.688 -10.115 6.035 1.00 88.38 181 VAL A CA 1
ATOM 1404 C C . VAL A 1 181 ? -3.304 -10.409 5.470 1.00 88.38 181 VAL A C 1
ATOM 1406 O O . VAL A 1 181 ? -2.292 -10.053 6.071 1.00 88.38 181 VAL A O 1
ATOM 1409 N N . GLU A 1 182 ? -3.273 -11.023 4.292 1.00 86.50 182 GLU A N 1
ATOM 1410 C CA . GLU A 1 182 ? -2.055 -11.367 3.560 1.00 86.50 182 GLU A CA 1
ATOM 1411 C C . GLU A 1 182 ? -2.195 -10.975 2.086 1.00 86.50 182 GLU A C 1
ATOM 1413 O O . GLU A 1 182 ? -3.302 -10.888 1.543 1.00 86.50 182 GLU A O 1
ATOM 1418 N N . ILE A 1 183 ? -1.062 -10.756 1.418 1.00 80.44 183 ILE A N 1
ATOM 1419 C CA . ILE A 1 183 ? -1.030 -10.523 -0.026 1.00 80.44 183 ILE A CA 1
ATOM 1420 C C . ILE A 1 183 ? -0.984 -11.868 -0.738 1.00 80.44 183 ILE A C 1
ATOM 1422 O O . ILE A 1 183 ? -0.077 -12.672 -0.536 1.00 80.44 183 ILE A O 1
ATOM 1426 N N . VAL A 1 184 ? -1.959 -12.096 -1.615 1.00 75.38 184 VAL A N 1
ATOM 1427 C CA . VAL A 1 184 ? -1.993 -13.290 -2.458 1.00 75.38 184 VAL A CA 1
ATOM 1428 C C . VAL A 1 184 ? -1.341 -12.960 -3.794 1.00 75.38 184 VAL A C 1
ATOM 1430 O O . VAL A 1 184 ? -1.924 -12.272 -4.632 1.00 75.38 184 VAL A O 1
ATOM 1433 N N . ASN A 1 185 ? -0.132 -13.471 -4.011 1.00 64.50 185 ASN A N 1
ATOM 1434 C CA . ASN A 1 185 ? 0.528 -13.374 -5.309 1.00 64.50 185 ASN A CA 1
ATOM 1435 C C . ASN A 1 185 ? -0.169 -14.301 -6.322 1.00 64.50 185 ASN A C 1
ATOM 1437 O O . ASN A 1 185 ? -0.445 -15.463 -6.017 1.00 64.50 185 ASN A O 1
ATOM 1441 N N . GLU A 1 186 ? -0.397 -13.821 -7.553 1.00 56.03 186 GLU A N 1
ATOM 1442 C CA . GLU A 1 186 ? -1.064 -14.569 -8.644 1.00 56.03 186 GLU A CA 1
ATOM 1443 C C . GLU A 1 186 ? -0.396 -15.922 -8.984 1.00 56.03 186 GLU A C 1
ATOM 1445 O O . GLU A 1 186 ? -0.991 -16.761 -9.658 1.00 56.03 186 GLU A O 1
ATOM 1450 N N . SER A 1 187 ? 0.819 -16.172 -8.488 1.00 51.06 187 SER A N 1
ATOM 1451 C CA . SER A 1 187 ? 1.569 -17.416 -8.693 1.00 51.06 187 SER A CA 1
ATOM 1452 C C . SER A 1 187 ? 1.246 -18.541 -7.700 1.00 51.06 187 SER A C 1
ATOM 1454 O O . SER A 1 187 ? 1.752 -19.646 -7.885 1.00 51.06 187 SER A O 1
ATOM 1456 N N . GLY A 1 188 ? 0.434 -18.303 -6.661 1.00 36.78 188 GLY A N 1
ATOM 1457 C CA . GLY A 1 188 ? -0.109 -19.364 -5.800 1.00 36.78 188 GLY A CA 1
ATOM 1458 C C . GLY A 1 188 ? 0.913 -20.307 -5.147 1.00 36.78 188 GLY A C 1
ATOM 1459 O O . GLY A 1 188 ? 0.565 -21.453 -4.875 1.00 36.78 188 GLY A O 1
ATOM 1460 N N . ASN A 1 189 ? 2.150 -19.867 -4.906 1.00 33.06 189 ASN A N 1
ATOM 1461 C CA . ASN A 1 189 ? 3.137 -20.664 -4.182 1.00 33.06 189 ASN A CA 1
ATOM 1462 C C . ASN A 1 189 ? 3.569 -19.947 -2.904 1.00 33.06 189 ASN A C 1
ATOM 1464 O O . ASN A 1 189 ? 4.133 -18.855 -2.954 1.00 33.06 189 ASN A O 1
ATOM 1468 N N . ILE A 1 190 ? 3.228 -20.632 -1.814 1.00 44.88 190 ILE A N 1
ATOM 1469 C CA . ILE A 1 190 ? 3.561 -20.425 -0.402 1.00 44.88 190 ILE A CA 1
ATOM 1470 C C . ILE A 1 190 ? 5.077 -20.410 -0.190 1.00 44.88 190 ILE A C 1
ATOM 1472 O O . ILE A 1 190 ? 5.756 -21.247 -0.835 1.00 44.88 190 ILE A O 1
#

Foldseek 3Di:
DVLLQVLQVVLVVVLVVVLVVQLVVLPVVLPPVVLVVLVVQLVVLVVVCVVPVPPVVSVVSNVVSVVVNVVSVVVSVVSNVVSVVVSVCCCQVPLQVLLLVLQQLLLVLLVVCVVCVLVVHHPVVSVVVSVVSVSVNSNNFAKDKDWDWDDSDPPDTDIFIWIAGHPDPHTQHGRNDGDHDHDDDPVRDD

pLDDT: mean 88.2, std 10.06, range [33.06, 98.12]

Organism: NCBI:txid1076179